Protein AF-A0A3D1WIA1-F1 (afdb_monomer_lite)

pLDDT: mean 93.68, std 7.22, range [50.12, 98.62]

Foldseek 3Di:
DDDADADDQVNLVVLLCVLLVVLVCCVVPVVVDPDHSQRSLVVLLVCVQVLNLSSLQNQLVCLCCHDPPHFANAPVLNVLSLLSSLLNRYPNSLVVCCVLCVVLVVVLVPDPCNVVLCVVVVHDPVCPSSVLSNQLSVQLCVQVVRHSVCSSPPPRDHHDDDPVVSVVSVVSSVRSSVVSVVVSVD

Secondary structure (DSSP, 8-state):
---PPPB-HHHHHHHHHHHHHHHHHHHH-GGG-SS-HHHHHHHHHHHHHTT-HHHHHHHHHHHHH-BTTTB--BHHHHHHHHHHHHHTTBHHHHHHHHHHHHHHHHHHHT-TTHHHHHHHTT--TTTHHHHHHHHHHHHHHHHHT--HHHHHSS----B---HHHHHHHHHHHHHHHHHHHHHTT-

Radius of gyration: 17.27 Å; chains: 1; bounding box: 46×28×48 Å

Sequence (186 aa):
MEQQYFVKKKDAYDGFTKLRSVLNDCLENPEKYKKSFIDMFTEVGSLAMEGNCIAQDVMSYYYKNGVPGAVPENYDLYMQWAILAAANGNEFAIEKLQFFLNYAFDSIADNPNLPDILARNNIDEENYIFVLGNLLCEGLVDDLQITTKKLVDAQNKESKYAPDKLRDYRRALDRALPKVLNFLMV

Structure (mmCIF, N/CA/C/O backbone):
data_AF-A0A3D1WIA1-F1
#
_entry.id   AF-A0A3D1WIA1-F1
#
loop_
_atom_site.group_PDB
_atom_site.id
_atom_site.type_symbol
_atom_site.label_atom_id
_atom_site.label_alt_id
_atom_site.label_comp_id
_atom_site.label_asym_id
_atom_site.label_entity_id
_atom_site.label_seq_id
_atom_site.pdbx_PDB_ins_code
_atom_site.Cartn_x
_atom_site.Cartn_y
_atom_site.Cartn_z
_atom_site.occupancy
_atom_site.B_iso_or_equiv
_atom_site.auth_seq_id
_atom_site.auth_comp_id
_atom_site.auth_asym_id
_atom_site.auth_atom_id
_atom_site.pdbx_PDB_model_num
ATOM 1 N N . MET A 1 1 ? -1.180 -7.324 15.452 1.00 51.97 1 MET A N 1
ATOM 2 C CA . MET A 1 1 ? -1.417 -5.915 15.788 1.00 51.97 1 MET A CA 1
ATOM 3 C C . MET A 1 1 ? -0.466 -5.521 16.902 1.00 51.97 1 MET A C 1
ATOM 5 O O . MET A 1 1 ? -0.605 -6.004 18.022 1.00 51.97 1 MET A O 1
ATOM 9 N N . GLU A 1 2 ? 0.545 -4.730 16.555 1.00 50.56 2 GLU A N 1
ATOM 10 C CA . GLU A 1 2 ? 1.537 -4.141 17.466 1.00 50.56 2 GLU A CA 1
ATOM 11 C C . GLU A 1 2 ? 1.509 -2.612 17.294 1.00 50.56 2 GLU A C 1
ATOM 13 O O . GLU A 1 2 ? 1.111 -2.119 16.242 1.00 50.56 2 GLU A O 1
ATOM 18 N N . GLN A 1 3 ? 1.914 -1.836 18.307 1.00 50.12 3 GLN A N 1
ATOM 19 C CA . GLN A 1 3 ? 2.052 -0.381 18.151 1.00 50.12 3 GLN A CA 1
ATOM 20 C C . GLN A 1 3 ? 3.230 -0.081 17.212 1.00 50.12 3 GLN A C 1
ATOM 22 O O . GLN A 1 3 ? 4.393 -0.181 17.604 1.00 50.12 3 GLN A O 1
ATOM 27 N N . GLN A 1 4 ? 2.924 0.251 15.960 1.00 64.25 4 GLN A N 1
ATOM 28 C CA . GLN A 1 4 ? 3.920 0.416 14.908 1.00 64.25 4 GLN A CA 1
ATOM 29 C C . GLN A 1 4 ? 4.443 1.857 14.811 1.00 64.25 4 GLN A C 1
ATOM 31 O O . GLN A 1 4 ? 3.734 2.832 15.065 1.00 64.25 4 GLN A O 1
ATOM 36 N N . TYR A 1 5 ? 5.708 1.997 14.411 1.00 79.31 5 TYR A N 1
ATOM 37 C CA . TYR A 1 5 ? 6.292 3.283 14.039 1.00 79.31 5 TYR A CA 1
ATOM 38 C C . TYR A 1 5 ? 5.713 3.754 12.696 1.00 79.31 5 TYR A C 1
ATOM 40 O O . TYR A 1 5 ? 5.888 3.089 11.675 1.00 79.31 5 TYR A O 1
ATOM 48 N N . PHE A 1 6 ? 5.048 4.909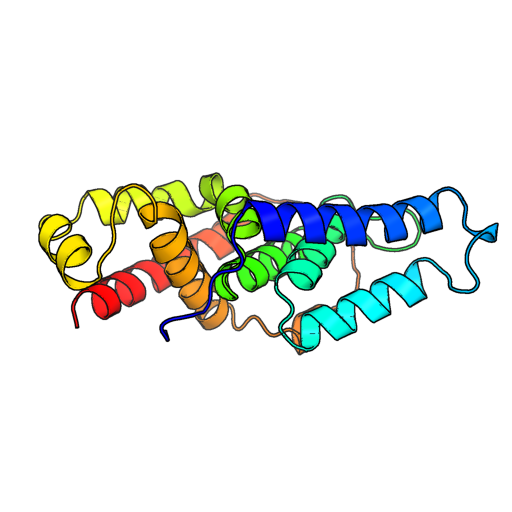 12.691 1.00 91.88 6 PHE A N 1
ATOM 49 C CA . PHE A 1 6 ? 4.507 5.516 11.475 1.00 91.88 6 PHE A CA 1
ATOM 50 C C . PHE A 1 6 ? 5.571 6.321 10.730 1.00 91.88 6 PHE A C 1
ATOM 52 O O . PHE A 1 6 ? 6.241 7.177 11.312 1.00 91.88 6 PHE A O 1
ATOM 59 N N . VAL A 1 7 ? 5.654 6.121 9.414 1.00 96.31 7 VAL A N 1
ATOM 60 C CA . VAL A 1 7 ? 6.338 7.059 8.522 1.00 96.31 7 VAL A CA 1
ATOM 61 C C . VAL A 1 7 ? 5.347 8.157 8.168 1.00 96.31 7 VAL A C 1
ATOM 63 O O . VAL A 1 7 ? 4.368 7.922 7.451 1.00 96.31 7 VAL A O 1
ATOM 66 N N . LYS A 1 8 ? 5.612 9.361 8.684 1.00 96.06 8 LYS A N 1
ATOM 67 C CA . LYS A 1 8 ? 4.718 10.507 8.530 1.00 96.06 8 LYS A CA 1
ATOM 68 C C . LYS A 1 8 ? 4.481 10.849 7.069 1.00 96.06 8 LYS A C 1
ATOM 70 O O . LYS A 1 8 ? 5.389 10.738 6.246 1.00 96.06 8 LYS A O 1
ATOM 75 N N . LYS A 1 9 ? 3.274 11.325 6.749 1.00 95.75 9 LYS A N 1
ATOM 76 C CA . LYS A 1 9 ? 2.835 11.625 5.375 1.00 95.75 9 LYS A CA 1
ATOM 77 C C . LYS A 1 9 ? 3.877 12.404 4.571 1.00 95.75 9 LYS A C 1
ATOM 79 O O . LYS A 1 9 ? 4.131 12.069 3.417 1.00 95.75 9 LYS A O 1
ATOM 84 N N . LYS A 1 10 ? 4.480 13.439 5.168 1.00 96.75 10 LYS A N 1
ATOM 85 C CA . LYS A 1 10 ? 5.487 14.274 4.499 1.00 96.75 10 LYS A CA 1
ATOM 86 C C . LYS A 1 10 ? 6.735 13.474 4.123 1.00 96.75 10 LYS A C 1
ATOM 88 O O . LYS A 1 10 ? 7.156 13.532 2.971 1.00 96.75 10 LYS A O 1
ATOM 93 N N . ASP A 1 11 ? 7.274 12.707 5.064 1.00 97.88 11 ASP A N 1
ATOM 94 C CA . ASP A 1 11 ? 8.482 11.903 4.861 1.00 97.88 11 ASP A CA 1
ATOM 95 C C . ASP A 1 11 ? 8.222 10.753 3.882 1.00 97.88 11 ASP A C 1
ATOM 97 O O . ASP A 1 11 ? 9.024 10.499 2.980 1.00 97.88 11 ASP A O 1
ATOM 101 N N . ALA A 1 12 ? 7.058 10.107 3.999 1.00 98.12 12 ALA A N 1
ATOM 102 C CA . ALA A 1 12 ? 6.613 9.075 3.074 1.00 98.12 12 ALA A CA 1
ATOM 103 C C . ALA A 1 12 ? 6.477 9.620 1.644 1.00 98.12 12 ALA A C 1
ATOM 105 O O . ALA A 1 12 ? 6.980 9.009 0.700 1.00 98.12 12 ALA A O 1
ATOM 106 N N . TYR A 1 13 ? 5.851 10.789 1.478 1.00 98.50 13 TYR A N 1
ATOM 107 C CA . TYR A 1 13 ? 5.695 11.453 0.185 1.00 98.50 13 TYR A CA 1
ATOM 108 C C . TYR A 1 13 ? 7.037 11.867 -0.432 1.00 98.50 13 TYR A C 1
ATOM 110 O O . TYR A 1 13 ? 7.265 11.649 -1.628 1.00 98.50 13 TYR A O 1
ATOM 118 N N . ASP A 1 14 ? 7.935 12.449 0.364 1.00 98.50 14 ASP A N 1
ATOM 119 C CA . ASP A 1 14 ? 9.255 12.875 -0.100 1.00 98.50 14 ASP A CA 1
ATOM 120 C C . ASP A 1 14 ? 10.102 11.676 -0.530 1.00 98.50 14 ASP A C 1
ATOM 122 O O . ASP A 1 14 ? 10.693 11.684 -1.613 1.00 98.50 14 ASP A O 1
ATOM 126 N N . GLY A 1 15 ? 10.126 10.618 0.286 1.00 98.50 15 GLY A N 1
ATOM 127 C CA . GLY A 1 15 ? 10.831 9.381 -0.032 1.00 98.50 15 GLY A CA 1
ATOM 128 C C . GLY A 1 15 ? 10.260 8.695 -1.271 1.00 98.50 15 GLY A C 1
ATOM 129 O O . GLY A 1 15 ? 11.021 8.307 -2.161 1.00 98.50 15 GLY A O 1
ATOM 130 N N . PHE A 1 16 ? 8.928 8.619 -1.375 1.00 98.62 16 PHE A N 1
ATOM 131 C CA . PHE A 1 16 ? 8.232 8.092 -2.549 1.00 98.62 16 PHE A CA 1
ATOM 132 C C . PHE A 1 16 ? 8.628 8.871 -3.803 1.00 98.62 16 PHE A C 1
ATOM 134 O O . PHE A 1 16 ? 9.029 8.284 -4.808 1.00 98.62 16 PHE A O 1
ATOM 141 N N . THR A 1 17 ? 8.566 10.203 -3.737 1.00 98.50 17 THR A N 1
ATOM 142 C CA . THR A 1 17 ? 8.903 11.079 -4.861 1.00 98.50 17 THR A CA 1
ATOM 143 C C . THR A 1 17 ? 10.362 10.916 -5.258 1.00 98.50 17 THR A C 1
ATOM 145 O O . THR A 1 17 ? 10.649 10.796 -6.444 1.00 98.50 17 THR A O 1
ATOM 148 N N . LYS A 1 18 ? 11.283 10.846 -4.293 1.00 98.50 18 LYS A N 1
ATOM 149 C CA . LYS A 1 18 ? 12.711 10.652 -4.555 1.00 98.50 18 LYS A CA 1
ATOM 150 C C . LYS A 1 18 ? 12.988 9.329 -5.272 1.00 98.50 18 LYS A C 1
ATOM 152 O O . LYS A 1 18 ? 13.637 9.343 -6.315 1.00 98.50 18 LYS A O 1
ATOM 157 N N . LEU A 1 19 ? 12.491 8.207 -4.746 1.00 98.12 19 LEU A N 1
ATOM 158 C CA . LEU A 1 19 ? 12.692 6.884 -5.352 1.00 98.12 19 LEU A CA 1
ATOM 159 C C . LEU A 1 19 ? 12.040 6.790 -6.737 1.00 98.12 19 LEU A C 1
ATOM 161 O O . LEU A 1 19 ? 12.677 6.349 -7.692 1.00 98.12 19 LEU A O 1
ATOM 165 N N . ARG A 1 20 ? 10.798 7.270 -6.871 1.00 98.00 20 ARG A N 1
ATOM 166 C CA . ARG A 1 20 ? 10.079 7.290 -8.150 1.00 98.00 20 ARG A CA 1
ATOM 167 C C . ARG A 1 20 ? 10.786 8.154 -9.192 1.00 98.00 20 ARG A C 1
ATOM 169 O O . ARG A 1 20 ? 10.878 7.749 -10.343 1.00 98.00 20 ARG A O 1
ATOM 176 N N . SER A 1 21 ? 11.286 9.332 -8.820 1.00 98.25 21 SER A N 1
ATOM 177 C CA . SER A 1 21 ? 11.970 10.223 -9.767 1.00 98.25 21 SER A CA 1
ATOM 178 C C . SER A 1 21 ? 13.241 9.595 -10.331 1.00 98.25 21 SER A C 1
ATOM 180 O O . SER A 1 21 ? 13.511 9.760 -11.512 1.00 98.25 21 SER A O 1
ATOM 182 N N . VAL A 1 22 ? 13.987 8.835 -9.524 1.00 98.12 22 VAL A N 1
ATOM 183 C CA . VAL A 1 22 ? 15.173 8.104 -9.996 1.00 98.12 22 VAL A CA 1
ATOM 184 C C . VAL A 1 22 ? 14.788 7.027 -11.015 1.00 98.12 22 VAL A C 1
ATOM 186 O O . VAL A 1 22 ? 15.407 6.923 -12.070 1.00 98.12 22 VAL A O 1
ATOM 189 N N . LEU A 1 23 ? 13.742 6.249 -10.731 1.00 98.12 23 LEU A N 1
ATOM 190 C CA . LEU A 1 23 ? 13.252 5.220 -11.650 1.00 98.12 23 LEU A CA 1
ATOM 191 C C . LEU A 1 23 ? 12.673 5.818 -12.945 1.00 98.12 23 LEU A C 1
ATOM 193 O O . LEU A 1 23 ? 12.921 5.291 -14.026 1.00 98.12 23 LEU A O 1
ATOM 197 N N . ASN A 1 24 ? 11.953 6.938 -12.857 1.00 97.69 24 ASN A N 1
ATOM 198 C CA . ASN A 1 24 ? 11.439 7.646 -14.031 1.00 97.69 24 ASN A CA 1
ATOM 199 C C . ASN A 1 24 ? 12.562 8.263 -14.874 1.00 97.69 24 ASN A C 1
ATOM 201 O O . ASN A 1 24 ? 12.541 8.119 -16.091 1.00 97.69 24 ASN A O 1
ATOM 205 N N . ASP A 1 25 ? 13.568 8.889 -14.258 1.00 98.12 25 ASP A N 1
ATOM 206 C CA . ASP A 1 25 ? 14.714 9.426 -15.002 1.00 98.12 25 ASP A CA 1
ATOM 207 C C . ASP A 1 25 ? 15.522 8.302 -15.668 1.00 98.12 25 ASP A C 1
ATOM 209 O O . ASP A 1 25 ? 16.041 8.501 -16.760 1.00 98.12 25 ASP A O 1
ATOM 213 N N . CYS A 1 26 ? 15.572 7.101 -15.078 1.00 97.69 26 CYS A N 1
ATOM 214 C CA . CYS A 1 26 ? 16.148 5.919 -15.727 1.00 97.69 26 CYS A CA 1
ATOM 215 C C . CYS A 1 26 ? 15.345 5.460 -16.958 1.00 97.69 26 CYS A C 1
ATOM 217 O O . CYS A 1 26 ? 15.937 5.021 -17.941 1.00 97.69 26 CYS A O 1
ATOM 219 N N . LEU A 1 27 ? 14.014 5.585 -16.943 1.00 96.19 27 LEU A N 1
ATOM 220 C CA . LEU A 1 27 ? 13.176 5.292 -18.114 1.00 96.19 27 LEU A CA 1
ATOM 221 C C . LEU A 1 27 ? 13.341 6.334 -19.226 1.00 96.19 27 LEU A C 1
ATOM 223 O O . LEU A 1 27 ? 13.363 5.976 -20.401 1.00 96.19 27 LEU A O 1
ATOM 227 N N . GLU A 1 28 ? 13.429 7.611 -18.859 1.00 97.06 28 GLU A N 1
ATOM 228 C CA . GLU A 1 28 ? 13.506 8.728 -19.806 1.00 97.06 28 GLU A CA 1
ATOM 229 C C . GLU A 1 28 ? 14.917 8.928 -20.374 1.00 97.06 28 GLU A C 1
ATOM 231 O O . GLU A 1 28 ? 15.062 9.301 -21.535 1.00 97.06 28 GLU A O 1
ATOM 236 N N . ASN A 1 29 ? 15.945 8.676 -19.561 1.00 97.00 29 ASN A N 1
ATOM 237 C CA . ASN A 1 29 ? 17.352 8.924 -19.873 1.00 97.00 29 ASN A CA 1
ATOM 238 C C . ASN A 1 29 ? 18.222 7.710 -19.479 1.00 97.00 29 ASN A C 1
ATOM 240 O O . ASN A 1 29 ? 19.088 7.821 -18.597 1.00 97.00 29 ASN A O 1
ATOM 244 N N . PRO A 1 30 ? 17.992 6.524 -20.075 1.00 95.56 30 PRO A N 1
ATOM 245 C CA . PRO A 1 30 ? 18.646 5.279 -19.666 1.00 95.56 30 PRO A CA 1
ATOM 246 C C . PRO A 1 30 ? 20.177 5.340 -19.747 1.00 95.56 30 PRO A C 1
ATOM 248 O O . PRO A 1 30 ? 20.862 4.720 -18.939 1.00 95.56 30 PRO A O 1
ATOM 251 N N . GLU A 1 31 ? 20.739 6.132 -20.660 1.00 96.75 31 GLU A N 1
ATOM 252 C CA . GLU A 1 31 ? 22.181 6.318 -20.838 1.00 96.75 31 GLU A CA 1
ATOM 253 C C . GLU A 1 31 ? 22.884 7.000 -19.654 1.00 96.75 31 GLU A C 1
ATOM 255 O O . GLU A 1 31 ? 24.101 6.858 -19.504 1.00 96.75 31 GLU A O 1
ATOM 260 N N . LYS A 1 32 ? 22.146 7.708 -18.783 1.00 97.12 32 LYS A N 1
ATOM 261 C CA . LYS A 1 32 ? 22.698 8.268 -17.535 1.00 97.12 32 LYS A CA 1
ATOM 262 C C . LYS A 1 32 ? 23.028 7.184 -16.508 1.00 97.12 32 LYS A C 1
ATOM 264 O O . LYS A 1 32 ? 23.804 7.429 -15.581 1.00 97.12 32 LYS A O 1
ATOM 269 N N . TYR A 1 33 ? 22.438 6.000 -16.650 1.00 96.56 33 TYR A N 1
ATOM 270 C CA . TYR A 1 33 ? 22.477 4.941 -15.654 1.00 96.56 33 TYR A CA 1
ATOM 271 C C . TYR A 1 33 ? 23.281 3.744 -16.159 1.00 96.56 33 TYR A C 1
ATOM 273 O O . TYR A 1 33 ? 23.198 3.329 -17.309 1.00 96.56 33 TYR A O 1
ATOM 281 N N . LYS A 1 34 ? 24.069 3.140 -15.263 1.00 96.19 34 LYS A N 1
ATOM 282 C CA . LYS A 1 34 ? 24.760 1.868 -15.548 1.00 96.19 34 LYS A CA 1
ATOM 283 C C . LYS A 1 34 ? 23.840 0.649 -15.438 1.00 96.19 34 LYS A C 1
ATOM 285 O O . LYS A 1 34 ? 24.230 -0.437 -15.853 1.00 96.19 34 LYS A O 1
ATOM 290 N N . LYS A 1 35 ? 22.679 0.820 -14.805 1.00 96.44 35 LYS A N 1
ATOM 291 C CA . LYS A 1 35 ? 21.681 -0.214 -14.533 1.00 96.44 35 LYS A CA 1
ATOM 292 C C . LYS A 1 35 ? 20.451 0.059 -15.382 1.00 96.44 35 LYS A C 1
ATOM 294 O O . LYS A 1 35 ? 20.127 1.221 -15.619 1.00 96.44 35 LYS A O 1
ATOM 299 N N . SER A 1 36 ? 19.776 -1.000 -15.812 1.00 96.75 36 SER A N 1
ATOM 300 C CA . SER A 1 36 ? 18.481 -0.858 -16.470 1.00 96.75 36 SER A CA 1
ATOM 301 C C . SER A 1 36 ? 17.396 -0.473 -15.460 1.00 96.75 36 SER A C 1
ATOM 303 O O . SER A 1 36 ? 17.559 -0.660 -14.251 1.00 96.75 36 SER A O 1
ATOM 305 N N . PHE A 1 37 ? 16.248 -0.005 -15.958 1.00 96.81 37 PHE A N 1
ATOM 306 C CA . PHE A 1 37 ? 15.069 0.206 -15.117 1.00 96.81 37 PHE A CA 1
ATOM 307 C C . PHE A 1 37 ? 14.694 -1.059 -14.335 1.00 96.81 37 PHE A C 1
ATOM 309 O O . PHE A 1 37 ? 14.386 -0.963 -13.153 1.00 96.81 37 PHE A O 1
ATOM 316 N N . ILE A 1 38 ? 14.753 -2.239 -14.967 1.00 96.06 38 ILE A N 1
ATOM 317 C CA . ILE A 1 38 ? 14.412 -3.508 -14.312 1.00 96.06 38 ILE A CA 1
ATOM 318 C C . ILE A 1 38 ? 15.361 -3.792 -13.151 1.00 96.06 38 ILE A C 1
ATOM 320 O O . ILE A 1 38 ? 14.884 -4.107 -12.069 1.00 96.06 38 ILE A O 1
ATOM 324 N N . ASP A 1 39 ? 16.670 -3.607 -13.332 1.00 96.81 39 ASP A N 1
ATOM 325 C CA . ASP A 1 39 ? 17.642 -3.830 -12.253 1.00 96.81 39 ASP A CA 1
ATOM 326 C C . ASP A 1 39 ? 17.369 -2.901 -11.060 1.00 96.81 39 ASP A C 1
ATOM 328 O O . ASP A 1 39 ? 17.342 -3.333 -9.909 1.00 96.81 39 ASP A O 1
ATOM 332 N N . MET A 1 40 ? 17.111 -1.618 -11.333 1.00 97.81 40 MET A N 1
ATOM 333 C CA . MET A 1 40 ? 16.801 -0.635 -10.291 1.00 97.81 40 MET A CA 1
ATOM 334 C C . MET A 1 40 ? 15.448 -0.909 -9.625 1.00 97.81 40 MET A C 1
ATOM 336 O O . MET A 1 40 ? 15.306 -0.741 -8.415 1.00 97.81 40 MET A O 1
ATOM 340 N N . PHE A 1 41 ? 14.454 -1.358 -10.390 1.00 96.88 41 PHE A N 1
ATOM 341 C CA . PHE A 1 41 ? 13.147 -1.746 -9.871 1.00 96.88 41 PHE A CA 1
ATOM 342 C C . PHE A 1 41 ? 13.242 -3.004 -8.997 1.00 96.88 41 PHE A C 1
ATOM 344 O O . PHE A 1 41 ? 12.631 -3.055 -7.932 1.00 96.88 41 PHE A O 1
ATOM 351 N N . THR A 1 42 ? 14.070 -3.982 -9.374 1.00 95.94 42 THR A N 1
ATOM 352 C CA . THR A 1 42 ? 14.388 -5.149 -8.540 1.00 95.94 42 THR A CA 1
ATOM 353 C C . THR A 1 42 ? 15.062 -4.738 -7.232 1.00 95.94 42 THR A C 1
ATOM 355 O O . THR A 1 42 ? 14.709 -5.267 -6.183 1.00 95.94 42 THR A O 1
ATOM 358 N N . GLU A 1 43 ? 15.969 -3.759 -7.250 1.00 97.06 43 GLU A N 1
ATOM 359 C CA . GLU A 1 43 ? 16.581 -3.221 -6.025 1.00 97.06 43 GLU A CA 1
ATOM 360 C C . GLU A 1 43 ? 15.558 -2.551 -5.102 1.00 97.06 43 GLU A C 1
ATOM 362 O O . GLU A 1 43 ? 15.590 -2.764 -3.889 1.00 97.06 43 GLU A O 1
ATOM 367 N N . VAL A 1 44 ? 14.600 -1.805 -5.662 1.00 97.25 44 VAL A N 1
ATOM 368 C CA . VAL A 1 44 ? 13.459 -1.285 -4.890 1.00 97.25 44 VAL A CA 1
ATOM 369 C C . VAL A 1 44 ? 12.604 -2.428 -4.333 1.00 97.25 44 VAL A C 1
ATOM 371 O O . VAL A 1 44 ? 12.178 -2.356 -3.181 1.00 97.25 44 VAL A O 1
ATOM 374 N N . GLY A 1 45 ? 12.416 -3.511 -5.090 1.00 96.69 45 GLY A N 1
ATOM 375 C CA . GLY A 1 45 ? 11.772 -4.737 -4.615 1.00 96.69 45 GLY A CA 1
ATOM 376 C C . GLY A 1 45 ? 12.482 -5.355 -3.405 1.00 96.69 45 GLY A C 1
ATOM 377 O O . GLY A 1 45 ? 11.820 -5.712 -2.432 1.00 96.69 45 GLY A O 1
ATOM 378 N N . SER A 1 46 ? 13.815 -5.405 -3.408 1.00 96.81 46 SER A N 1
ATOM 379 C CA . SER A 1 46 ? 14.60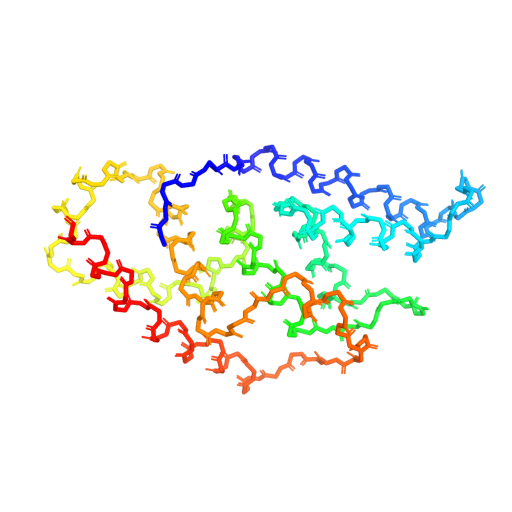5 -5.870 -2.259 1.00 96.81 46 SER A CA 1
ATOM 380 C C . SER A 1 46 ? 14.412 -4.980 -1.027 1.00 96.81 46 SER A C 1
ATOM 382 O O . SER A 1 46 ? 14.152 -5.494 0.058 1.00 96.81 46 SER A O 1
ATOM 384 N N . LEU A 1 47 ? 14.428 -3.650 -1.188 1.00 96.94 47 LEU A N 1
ATOM 385 C CA . LEU A 1 47 ? 14.118 -2.722 -0.087 1.00 96.94 47 LEU A CA 1
ATOM 386 C C . LEU A 1 47 ? 12.698 -2.948 0.455 1.00 96.94 47 LEU A C 1
ATOM 388 O O . LEU A 1 47 ? 12.468 -2.937 1.664 1.00 96.94 47 LEU A O 1
ATOM 392 N N . ALA A 1 48 ? 11.731 -3.179 -0.436 1.00 97.00 48 ALA A N 1
ATOM 393 C CA . ALA A 1 48 ? 10.357 -3.475 -0.052 1.00 97.00 48 ALA A CA 1
ATOM 394 C C . ALA A 1 48 ? 10.250 -4.803 0.724 1.00 97.00 48 ALA A C 1
ATOM 396 O O . ALA A 1 48 ? 9.447 -4.894 1.660 1.00 97.00 48 ALA A O 1
ATOM 397 N N . MET A 1 49 ? 11.072 -5.807 0.383 1.00 96.31 49 MET A N 1
ATOM 398 C CA . MET A 1 49 ? 11.178 -7.081 1.109 1.00 96.31 49 MET A CA 1
ATOM 399 C C . MET A 1 49 ? 11.748 -6.934 2.517 1.00 96.31 49 MET A C 1
ATOM 401 O O . MET A 1 49 ? 11.323 -7.669 3.405 1.00 96.31 49 MET A O 1
ATOM 405 N N . GLU A 1 50 ? 12.643 -5.973 2.728 1.00 95.12 50 GLU A N 1
ATOM 406 C CA . GLU A 1 50 ? 13.207 -5.624 4.039 1.00 95.12 50 GLU A CA 1
ATOM 407 C C . GLU A 1 50 ? 12.231 -4.826 4.926 1.00 95.12 50 GLU A C 1
ATOM 409 O O . GLU A 1 50 ? 12.584 -4.418 6.029 1.00 95.12 50 GLU A O 1
ATOM 414 N N . GLY A 1 51 ? 10.993 -4.605 4.469 1.00 94.12 51 GLY A N 1
ATOM 415 C CA . GLY A 1 51 ? 9.960 -3.903 5.232 1.00 94.12 51 GLY A CA 1
ATOM 416 C C . GLY A 1 51 ? 9.929 -2.392 5.005 1.00 94.12 51 GLY A C 1
ATOM 417 O O . GLY A 1 51 ? 9.208 -1.687 5.706 1.00 94.12 51 GLY A O 1
ATOM 418 N N . ASN A 1 52 ? 10.669 -1.865 4.021 1.00 97.06 52 ASN A N 1
ATOM 419 C CA . ASN A 1 52 ? 10.622 -0.441 3.706 1.00 97.06 52 ASN A CA 1
ATOM 420 C C . ASN A 1 52 ? 9.264 -0.068 3.083 1.00 97.06 52 ASN A C 1
ATOM 422 O O . ASN A 1 52 ? 9.013 -0.305 1.899 1.00 97.06 52 ASN A O 1
ATOM 426 N N . CYS A 1 53 ? 8.391 0.551 3.876 1.00 97.56 53 CYS A N 1
ATOM 427 C CA . CYS A 1 53 ? 7.028 0.886 3.468 1.00 97.56 53 CYS A CA 1
ATOM 428 C C . CYS A 1 53 ? 6.952 1.966 2.370 1.00 97.56 53 CYS A C 1
ATOM 430 O O . CYS A 1 53 ? 5.963 2.040 1.639 1.00 97.56 53 CYS A O 1
ATOM 432 N N . ILE A 1 54 ? 8.003 2.774 2.187 1.00 98.56 54 ILE A N 1
ATOM 433 C CA . ILE A 1 54 ? 8.109 3.725 1.069 1.00 98.56 54 ILE A CA 1
ATOM 434 C C . ILE A 1 54 ? 8.399 2.966 -0.229 1.00 98.56 54 ILE A C 1
ATOM 436 O O . ILE A 1 54 ? 7.746 3.203 -1.243 1.00 98.56 54 ILE A O 1
ATOM 440 N N . ALA A 1 55 ? 9.341 2.020 -0.200 1.00 98.31 55 ALA A N 1
ATOM 441 C CA . ALA A 1 55 ? 9.637 1.162 -1.344 1.00 98.31 55 ALA A CA 1
ATOM 442 C C . ALA A 1 55 ? 8.414 0.316 -1.738 1.00 98.31 55 ALA A C 1
ATOM 444 O O . ALA A 1 55 ? 8.099 0.228 -2.920 1.00 98.31 55 ALA A O 1
ATOM 445 N N . GLN A 1 56 ? 7.668 -0.221 -0.765 1.00 98.50 56 GLN A N 1
ATOM 446 C CA . GLN A 1 56 ? 6.402 -0.934 -1.003 1.00 98.50 56 GLN A CA 1
ATOM 447 C C . GLN A 1 56 ? 5.375 -0.059 -1.749 1.00 98.50 56 GLN A C 1
ATOM 449 O O . GLN A 1 56 ? 4.765 -0.510 -2.718 1.00 98.50 56 GLN A O 1
ATOM 454 N N . ASP A 1 57 ? 5.227 1.213 -1.367 1.00 98.50 57 ASP A N 1
ATOM 455 C CA . ASP A 1 57 ? 4.339 2.161 -2.058 1.00 98.50 57 ASP A CA 1
ATOM 456 C C . ASP A 1 57 ? 4.837 2.502 -3.481 1.00 98.50 57 ASP A C 1
ATOM 458 O O . ASP A 1 57 ? 4.048 2.635 -4.419 1.00 98.50 57 ASP A O 1
ATOM 462 N N . VAL A 1 58 ? 6.157 2.564 -3.693 1.00 98.44 58 VAL A N 1
ATOM 463 C CA . VAL A 1 58 ? 6.743 2.705 -5.040 1.00 98.44 58 VAL A CA 1
ATOM 464 C C . VAL A 1 58 ? 6.454 1.474 -5.905 1.00 98.44 58 VAL A C 1
ATOM 466 O O . VAL A 1 58 ? 6.059 1.637 -7.061 1.00 98.44 58 VAL A O 1
ATOM 469 N N . MET A 1 59 ? 6.576 0.257 -5.362 1.00 97.88 59 MET A N 1
ATOM 470 C CA . MET A 1 59 ? 6.202 -0.972 -6.078 1.00 97.88 59 MET A CA 1
ATOM 471 C C . MET A 1 59 ? 4.731 -0.921 -6.508 1.00 97.88 59 MET A C 1
ATOM 473 O O . MET A 1 59 ? 4.423 -1.155 -7.677 1.00 97.88 59 MET A O 1
ATOM 477 N N . SER A 1 60 ? 3.831 -0.533 -5.596 1.00 97.94 60 SER A N 1
ATOM 478 C CA . SER A 1 60 ? 2.401 -0.363 -5.890 1.00 97.94 60 SER A CA 1
ATOM 479 C C . SER A 1 60 ? 2.152 0.590 -7.067 1.00 97.94 60 SER A C 1
ATOM 481 O O . SER A 1 60 ? 1.378 0.275 -7.976 1.00 97.94 60 SER A O 1
ATOM 483 N N . TYR A 1 61 ? 2.841 1.736 -7.091 1.00 97.75 61 TYR A N 1
ATOM 484 C CA . TYR A 1 61 ? 2.680 2.747 -8.138 1.00 97.75 61 TYR A CA 1
ATOM 485 C C . TYR A 1 61 ? 2.954 2.199 -9.544 1.00 97.75 61 TYR A C 1
ATOM 487 O O . TYR A 1 61 ? 2.159 2.441 -10.454 1.00 97.75 61 TYR A O 1
ATOM 495 N N . TYR A 1 62 ? 4.043 1.446 -9.725 1.00 97.44 62 TYR A N 1
ATOM 496 C CA . TYR A 1 62 ? 4.422 0.938 -11.046 1.00 97.44 62 TYR A CA 1
ATOM 497 C C . TYR A 1 62 ? 3.500 -0.172 -11.558 1.00 97.44 62 TYR A C 1
ATOM 499 O O . TYR A 1 62 ? 3.316 -0.285 -12.767 1.00 97.44 62 TYR A O 1
ATOM 507 N N . TYR A 1 63 ? 2.840 -0.926 -10.676 1.00 97.12 63 TYR A N 1
ATOM 508 C CA . TYR A 1 63 ? 1.816 -1.888 -11.093 1.00 97.12 63 TYR A CA 1
ATOM 509 C C . TYR A 1 63 ? 0.470 -1.242 -11.442 1.00 97.12 63 TYR A C 1
ATOM 511 O O . TYR A 1 63 ? -0.285 -1.826 -12.214 1.00 97.12 63 TYR A O 1
ATOM 519 N N . LYS A 1 64 ? 0.160 -0.036 -10.941 1.00 94.88 64 LYS A N 1
ATOM 520 C CA . LYS A 1 64 ? -1.148 0.610 -11.166 1.00 94.88 64 LYS A CA 1
ATOM 521 C C . LYS A 1 64 ? -1.477 0.813 -12.647 1.00 94.88 64 LYS A C 1
ATOM 523 O O . LYS A 1 64 ? -2.608 0.568 -13.043 1.00 94.88 64 LYS A O 1
ATOM 528 N N . ASN A 1 65 ? -0.503 1.281 -13.426 1.00 91.00 65 ASN A N 1
ATOM 529 C CA . ASN A 1 65 ? -0.644 1.526 -14.867 1.00 91.00 65 ASN A CA 1
ATOM 530 C C . ASN A 1 65 ? 0.335 0.686 -15.705 1.00 91.00 65 ASN A C 1
ATOM 532 O O . ASN A 1 65 ? 0.273 0.715 -16.932 1.00 91.00 65 ASN A O 1
ATOM 536 N N . GLY A 1 66 ? 1.259 -0.025 -15.055 1.00 94.56 66 GLY A N 1
ATOM 537 C CA . GLY A 1 66 ? 2.391 -0.648 -15.721 1.00 94.56 66 GLY A CA 1
ATOM 538 C C . GLY A 1 66 ? 3.431 0.357 -16.235 1.00 94.56 66 GLY A C 1
ATOM 539 O O . GLY A 1 66 ? 3.236 1.573 -16.260 1.00 94.56 66 GLY A O 1
ATOM 540 N N . VAL A 1 67 ? 4.554 -0.193 -16.679 1.00 95.56 67 VAL A N 1
ATOM 541 C CA . VAL A 1 67 ? 5.607 0.429 -17.475 1.00 95.56 67 VAL A CA 1
ATOM 542 C C . VAL A 1 67 ? 5.721 -0.359 -18.782 1.00 95.56 67 VAL A C 1
ATOM 544 O O . VAL A 1 67 ? 6.070 -1.545 -18.741 1.00 95.56 67 VAL A O 1
ATOM 547 N N . PRO A 1 68 ? 5.447 0.255 -19.946 1.00 92.38 68 PRO A N 1
ATOM 548 C CA . PRO A 1 68 ? 5.495 -0.430 -21.234 1.00 92.38 68 PRO A CA 1
ATOM 549 C C . PRO A 1 68 ? 6.812 -1.184 -21.452 1.00 92.38 68 PRO A C 1
ATOM 551 O O . PRO A 1 68 ? 7.892 -0.621 -21.311 1.00 92.38 68 PRO A O 1
ATOM 554 N N . GLY A 1 69 ? 6.716 -2.473 -21.786 1.00 89.44 69 GLY A N 1
ATOM 555 C CA . GLY A 1 69 ? 7.880 -3.327 -22.046 1.00 89.44 69 GLY A CA 1
ATOM 556 C C . GLY A 1 69 ? 8.687 -3.752 -20.810 1.00 89.44 69 GLY A C 1
ATOM 557 O O . GLY A 1 69 ? 9.666 -4.472 -20.976 1.00 89.44 69 GLY A O 1
ATOM 558 N N . ALA A 1 70 ? 8.286 -3.353 -19.596 1.00 92.19 70 ALA A N 1
ATOM 559 C CA . ALA A 1 70 ? 9.026 -3.641 -18.365 1.00 92.19 70 ALA A CA 1
ATOM 560 C C . ALA A 1 70 ? 8.147 -4.234 -17.249 1.00 92.19 70 ALA A C 1
ATOM 562 O O . ALA A 1 70 ? 8.449 -5.303 -16.723 1.00 92.19 70 ALA A O 1
ATOM 563 N N . VAL A 1 71 ? 7.044 -3.567 -16.899 1.00 94.88 71 VAL A N 1
ATOM 564 C CA . VAL A 1 71 ? 6.134 -3.972 -15.816 1.00 94.88 71 VAL A CA 1
ATOM 565 C C . VAL A 1 71 ? 4.709 -3.926 -16.359 1.00 94.88 71 VAL A C 1
ATOM 567 O O . VAL A 1 71 ? 4.248 -2.859 -16.738 1.00 94.88 71 VAL A O 1
ATOM 570 N N . PRO A 1 72 ? 3.969 -5.033 -16.453 1.00 95.38 72 PRO A N 1
ATOM 571 C CA . PRO A 1 72 ? 2.589 -4.966 -16.912 1.00 95.38 72 PRO A CA 1
ATOM 572 C C . PRO A 1 72 ? 1.684 -4.331 -15.852 1.00 95.38 72 PRO A C 1
ATOM 574 O O . PRO A 1 72 ? 1.931 -4.453 -14.651 1.00 95.38 72 PRO A O 1
ATOM 577 N N . GLU A 1 73 ? 0.607 -3.689 -16.304 1.00 95.94 73 GLU A N 1
ATOM 578 C CA . GLU A 1 73 ? -0.465 -3.219 -15.425 1.00 95.94 73 GLU A CA 1
ATOM 579 C C . GLU A 1 73 ? -1.027 -4.401 -14.626 1.00 95.94 73 GLU A C 1
ATOM 581 O O . GLU A 1 73 ? -1.458 -5.401 -15.199 1.00 95.94 73 GLU A O 1
ATOM 586 N N . ASN A 1 74 ? -1.043 -4.305 -13.301 1.00 96.94 74 ASN A N 1
ATOM 587 C CA . ASN A 1 74 ? -1.560 -5.357 -12.443 1.00 96.94 74 ASN A CA 1
ATOM 588 C C . ASN A 1 74 ? -2.239 -4.760 -11.206 1.00 96.94 74 ASN A C 1
ATOM 590 O O . ASN A 1 74 ? -1.594 -4.364 -10.237 1.00 96.94 74 ASN A O 1
ATOM 594 N N . TYR A 1 75 ? -3.568 -4.730 -11.237 1.00 95.88 75 TYR A N 1
ATOM 595 C CA . TYR A 1 75 ? -4.411 -4.196 -10.176 1.00 95.88 75 TYR A CA 1
ATOM 596 C C . TYR A 1 75 ? -4.233 -4.936 -8.845 1.00 95.88 75 TYR A C 1
ATOM 598 O O . TYR A 1 75 ? -4.225 -4.299 -7.795 1.00 95.88 75 TYR A O 1
ATOM 606 N N . ASP A 1 76 ? -4.055 -6.259 -8.875 1.00 95.75 76 ASP A N 1
ATOM 607 C CA . ASP A 1 76 ? -3.929 -7.052 -7.650 1.00 95.75 76 ASP A CA 1
ATOM 608 C C . ASP A 1 76 ? -2.590 -6.784 -6.954 1.00 95.75 76 ASP A C 1
ATOM 610 O O . ASP A 1 76 ? -2.547 -6.607 -5.737 1.00 95.75 76 ASP A O 1
ATOM 614 N N . LEU A 1 77 ? -1.503 -6.673 -7.726 1.00 96.94 77 LEU A N 1
ATOM 615 C CA . LEU A 1 77 ? -0.197 -6.269 -7.205 1.00 96.94 77 LEU A CA 1
ATOM 616 C C . LEU A 1 77 ? -0.203 -4.810 -6.745 1.00 96.94 77 LEU A C 1
ATOM 618 O O . LEU A 1 77 ? 0.328 -4.522 -5.676 1.00 96.94 77 LEU A O 1
ATOM 622 N N . TYR A 1 78 ? -0.852 -3.906 -7.486 1.00 97.38 78 TYR A N 1
ATOM 623 C CA . TYR A 1 78 ? -1.067 -2.525 -7.046 1.00 97.38 78 TYR A CA 1
ATOM 624 C C . TYR A 1 78 ? -1.725 -2.487 -5.659 1.00 97.38 78 TYR A C 1
ATOM 626 O O . TYR A 1 78 ? -1.170 -1.888 -4.734 1.00 97.38 78 TYR A O 1
ATOM 634 N N . MET A 1 79 ? -2.865 -3.165 -5.496 1.00 97.94 79 MET A N 1
ATOM 635 C CA . MET A 1 79 ? -3.618 -3.172 -4.243 1.00 97.94 79 MET A CA 1
ATOM 636 C C . MET A 1 79 ? -2.837 -3.840 -3.111 1.00 97.94 79 MET A C 1
ATOM 638 O O . MET A 1 79 ? -2.753 -3.277 -2.025 1.00 97.94 79 MET A O 1
ATOM 642 N N . GLN A 1 80 ? -2.235 -5.010 -3.342 1.00 98.06 80 GLN A N 1
ATOM 643 C CA . GLN A 1 80 ? -1.529 -5.737 -2.283 1.00 98.06 80 GLN A CA 1
ATOM 644 C C . GLN A 1 80 ? -0.276 -4.998 -1.802 1.00 98.06 80 GLN A C 1
ATOM 646 O O . GLN A 1 80 ? -0.050 -4.932 -0.596 1.00 98.06 80 GLN A O 1
ATOM 651 N N . TRP A 1 81 ? 0.502 -4.387 -2.702 1.00 98.38 81 TRP A N 1
ATOM 652 C CA . TRP A 1 81 ? 1.640 -3.556 -2.299 1.00 98.38 81 TRP A CA 1
ATOM 653 C C . TRP A 1 81 ? 1.201 -2.288 -1.556 1.00 98.38 81 TRP A C 1
ATOM 655 O O . TRP A 1 81 ? 1.840 -1.925 -0.572 1.00 98.38 81 TRP A O 1
ATOM 665 N N . ALA A 1 82 ? 0.106 -1.638 -1.976 1.00 98.50 82 ALA A N 1
ATOM 666 C CA . ALA A 1 82 ? -0.425 -0.461 -1.279 1.00 98.50 82 ALA A CA 1
ATOM 667 C C . ALA A 1 82 ? -0.899 -0.812 0.137 1.00 98.50 82 ALA A C 1
ATOM 669 O O . ALA A 1 82 ? -0.560 -0.116 1.092 1.00 98.50 82 ALA A O 1
ATOM 670 N N . ILE A 1 83 ? -1.659 -1.904 0.268 1.00 98.62 83 ILE A N 1
ATOM 671 C CA . ILE A 1 83 ? -2.149 -2.414 1.553 1.00 98.62 83 ILE A CA 1
ATOM 672 C C . ILE A 1 83 ? -0.967 -2.756 2.456 1.00 98.62 83 ILE A C 1
ATOM 674 O O . ILE A 1 83 ? -0.962 -2.365 3.617 1.00 98.62 83 ILE A O 1
ATOM 678 N N . LEU A 1 84 ? 0.058 -3.423 1.924 1.00 98.38 84 LEU A N 1
ATOM 679 C CA . LEU A 1 84 ? 1.248 -3.771 2.692 1.00 98.38 84 LEU A CA 1
ATOM 680 C C . LEU A 1 84 ? 2.032 -2.530 3.149 1.00 98.38 84 LEU A C 1
ATOM 682 O O . LEU A 1 84 ? 2.459 -2.476 4.298 1.00 98.38 84 LEU A O 1
ATOM 686 N N . ALA A 1 85 ? 2.178 -1.516 2.290 1.00 98.38 85 ALA A N 1
ATOM 687 C CA . ALA A 1 85 ? 2.806 -0.248 2.660 1.00 98.38 85 ALA A CA 1
ATOM 688 C C . ALA A 1 85 ? 2.048 0.449 3.801 1.00 98.38 85 ALA A C 1
ATOM 690 O O . ALA A 1 85 ? 2.660 0.896 4.771 1.00 98.38 85 ALA A O 1
ATOM 691 N N . ALA A 1 86 ? 0.719 0.511 3.703 1.00 98.19 86 ALA A N 1
ATOM 692 C CA . ALA A 1 86 ? -0.154 1.091 4.721 1.00 98.19 86 ALA A CA 1
ATOM 693 C C . ALA A 1 86 ? -0.136 0.294 6.040 1.00 98.19 86 ALA A C 1
ATOM 695 O O . ALA A 1 86 ? -0.068 0.883 7.119 1.00 98.19 86 ALA A O 1
ATOM 696 N N . ALA A 1 87 ? -0.127 -1.038 5.954 1.00 97.38 87 ALA A N 1
ATOM 697 C CA . ALA A 1 87 ? 0.030 -1.944 7.092 1.00 97.38 87 ALA A CA 1
ATOM 698 C C . ALA A 1 87 ? 1.414 -1.844 7.748 1.00 97.38 87 ALA A C 1
ATOM 700 O O . ALA A 1 87 ? 1.554 -2.219 8.898 1.00 97.38 87 ALA A O 1
ATOM 701 N N . ASN A 1 88 ? 2.423 -1.324 7.039 1.00 96.69 88 ASN A N 1
ATOM 702 C CA . ASN A 1 88 ? 3.751 -1.019 7.578 1.00 96.69 88 ASN A CA 1
ATOM 703 C C . ASN A 1 88 ? 3.922 0.470 7.942 1.00 96.69 88 ASN A C 1
ATOM 705 O O . ASN A 1 88 ? 5.030 1.011 7.901 1.00 96.69 88 ASN A O 1
ATOM 709 N N . GLY A 1 89 ? 2.819 1.156 8.250 1.00 96.00 89 GLY A N 1
ATOM 710 C CA . GLY A 1 89 ? 2.826 2.503 8.822 1.00 96.00 89 GLY A CA 1
ATOM 711 C C . GLY A 1 89 ? 3.078 3.646 7.834 1.00 96.00 89 GLY A C 1
ATOM 712 O O . GLY A 1 89 ? 3.381 4.757 8.268 1.00 96.00 89 GLY A O 1
ATOM 713 N N . ASN A 1 90 ? 2.979 3.426 6.517 1.00 98.06 90 ASN A N 1
ATOM 714 C CA . ASN A 1 90 ? 3.094 4.508 5.532 1.00 98.06 90 ASN A CA 1
ATOM 715 C C . ASN A 1 90 ? 1.799 5.345 5.482 1.00 98.06 90 ASN A C 1
ATOM 717 O O . ASN A 1 90 ? 0.830 4.964 4.821 1.00 98.06 90 ASN A O 1
ATOM 721 N N . GLU A 1 91 ? 1.794 6.516 6.127 1.00 97.62 91 GLU A N 1
ATOM 722 C CA . GLU A 1 91 ? 0.628 7.417 6.162 1.00 97.62 91 GLU A CA 1
ATOM 723 C C . GLU A 1 91 ? 0.193 7.893 4.765 1.00 97.62 91 GLU A C 1
ATOM 725 O O . GLU A 1 91 ? -0.998 8.065 4.504 1.00 97.62 91 GLU A O 1
ATOM 730 N N . PHE A 1 92 ? 1.138 8.052 3.832 1.00 97.94 92 PHE A N 1
ATOM 731 C CA . PHE A 1 92 ? 0.819 8.436 2.456 1.00 97.94 92 PHE A CA 1
ATOM 732 C C . PHE A 1 92 ? 0.116 7.305 1.686 1.00 97.94 92 PHE A C 1
ATOM 734 O O . PHE A 1 92 ? -0.780 7.567 0.882 1.00 97.94 92 PHE A O 1
ATOM 741 N N . ALA A 1 93 ? 0.467 6.044 1.952 1.00 98.25 93 ALA A N 1
ATOM 742 C CA . ALA A 1 93 ? -0.237 4.887 1.401 1.00 98.25 93 ALA A CA 1
ATOM 743 C C . ALA A 1 93 ? -1.647 4.732 1.998 1.00 98.25 93 ALA A C 1
ATOM 745 O O . ALA A 1 93 ? -2.590 4.441 1.260 1.00 98.25 93 ALA A O 1
ATOM 746 N N . ILE A 1 94 ? -1.814 4.990 3.301 1.00 97.94 94 ILE A N 1
ATOM 747 C CA . ILE A 1 94 ? -3.126 4.973 3.971 1.00 97.94 94 ILE A CA 1
ATOM 748 C C . ILE A 1 94 ? -4.077 5.986 3.322 1.00 97.94 94 ILE A C 1
ATOM 750 O O . ILE A 1 94 ? -5.204 5.638 2.973 1.00 97.94 94 ILE A O 1
ATOM 754 N N . GLU A 1 95 ? -3.612 7.211 3.070 1.00 95.88 95 GLU A N 1
ATOM 755 C CA . GLU A 1 95 ? -4.417 8.247 2.411 1.00 95.88 95 GLU A CA 1
ATOM 756 C C . GLU A 1 95 ? -4.848 7.843 0.994 1.00 95.88 95 GLU A C 1
ATOM 758 O O . GLU A 1 95 ? -6.006 8.020 0.614 1.00 95.88 95 GLU A O 1
ATOM 763 N N . LYS A 1 96 ? -3.958 7.213 0.216 1.00 95.94 96 LYS A N 1
ATOM 764 C CA . LYS A 1 96 ? -4.306 6.682 -1.116 1.00 95.94 96 LYS A CA 1
ATOM 765 C C . LYS A 1 96 ? -5.398 5.611 -1.056 1.00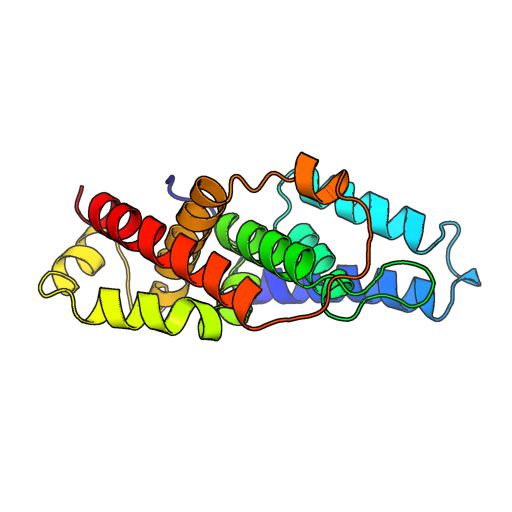 95.94 96 LYS A C 1
ATOM 767 O O . LYS A 1 96 ? -6.176 5.487 -2.002 1.00 95.94 96 LYS A O 1
ATOM 772 N N . LEU A 1 97 ? -5.442 4.830 0.023 1.00 97.75 97 LEU A N 1
ATOM 773 C CA . LEU A 1 97 ? -6.428 3.771 0.242 1.00 97.75 97 LEU A CA 1
ATOM 774 C C . LEU A 1 97 ? -7.705 4.261 0.933 1.00 97.75 97 LEU A C 1
ATOM 776 O O . LEU A 1 97 ? -8.658 3.490 1.036 1.00 97.75 97 LEU A O 1
ATOM 780 N N . GLN A 1 98 ? -7.780 5.526 1.354 1.00 95.00 98 GLN A N 1
ATOM 781 C CA . GLN A 1 98 ? -8.905 6.046 2.134 1.00 95.00 98 GLN A CA 1
ATOM 782 C C . GLN A 1 98 ? -10.259 5.826 1.446 1.00 95.00 98 GLN A C 1
ATOM 784 O O . GLN A 1 98 ? -11.201 5.377 2.089 1.00 95.00 98 GLN A O 1
ATOM 789 N N . PHE A 1 99 ? -10.358 6.042 0.129 1.00 93.00 99 PHE A N 1
ATOM 790 C CA . PHE A 1 99 ? -11.600 5.785 -0.618 1.00 93.00 99 PHE A CA 1
ATOM 791 C C . PHE A 1 99 ? -12.055 4.321 -0.554 1.00 93.00 99 PHE A C 1
ATOM 793 O O . PHE A 1 99 ? -13.252 4.041 -0.548 1.00 93.00 99 PHE A O 1
ATOM 800 N N . PHE A 1 100 ? -11.110 3.381 -0.522 1.00 95.94 100 PHE A N 1
ATOM 801 C CA . PHE A 1 100 ? -11.409 1.961 -0.372 1.00 95.94 100 PHE A CA 1
ATOM 802 C C . PHE A 1 100 ? -11.807 1.624 1.074 1.00 95.94 100 PHE A C 1
ATOM 804 O O . PHE A 1 100 ? -12.747 0.857 1.282 1.00 95.94 100 PHE A O 1
ATOM 811 N N . LEU A 1 101 ? -11.141 2.239 2.055 1.00 97.19 101 LEU A N 1
ATOM 812 C CA . LEU A 1 101 ? -11.370 2.019 3.484 1.00 97.19 101 LEU A CA 1
ATOM 813 C C . LEU A 1 101 ? -12.589 2.766 4.046 1.00 97.19 101 LEU A C 1
ATOM 815 O O . LEU A 1 101 ? -13.047 2.413 5.127 1.00 97.19 101 LEU A O 1
ATOM 819 N N . ASN A 1 102 ? -13.143 3.753 3.330 1.00 94.38 102 ASN A N 1
ATOM 820 C CA . ASN A 1 102 ? -14.183 4.655 3.844 1.00 94.38 102 ASN A CA 1
ATOM 821 C C . ASN A 1 102 ? -15.365 3.924 4.481 1.00 94.38 102 ASN A C 1
ATOM 823 O O . ASN A 1 102 ? -15.788 4.274 5.569 1.00 94.38 102 ASN A O 1
ATOM 827 N N . TYR A 1 103 ? -15.840 2.855 3.842 1.00 90.88 103 TYR A N 1
ATOM 828 C CA . TYR A 1 103 ? -16.933 2.044 4.378 1.00 90.88 103 TYR A CA 1
ATOM 829 C C . TYR A 1 103 ? -16.620 1.445 5.763 1.00 90.88 103 TYR A C 1
ATOM 831 O O . TYR A 1 103 ? -17.491 1.375 6.630 1.00 90.88 103 TYR A O 1
ATOM 839 N N . ALA A 1 104 ? -15.375 1.014 5.985 1.00 94.12 104 ALA A N 1
ATOM 840 C CA . ALA A 1 104 ? -14.951 0.515 7.287 1.00 94.12 104 ALA A CA 1
ATOM 841 C C . ALA A 1 104 ? -14.839 1.655 8.308 1.00 94.12 104 ALA A C 1
ATOM 843 O O . ALA A 1 104 ? -15.216 1.451 9.457 1.00 94.12 104 ALA A O 1
ATOM 844 N N . PHE A 1 105 ? -14.395 2.851 7.901 1.00 94.62 105 PHE A N 1
ATOM 845 C CA . PHE A 1 105 ? -14.425 4.028 8.776 1.00 94.62 105 PHE A CA 1
ATOM 846 C C . PHE A 1 105 ? -15.851 4.396 9.188 1.00 94.62 105 PHE A C 1
ATOM 848 O O . PHE A 1 105 ? -16.087 4.573 10.378 1.00 94.62 105 PHE A O 1
ATOM 855 N N . ASP A 1 106 ? -16.800 4.415 8.250 1.00 92.75 106 ASP A N 1
ATOM 856 C CA . ASP A 1 106 ? -18.216 4.669 8.544 1.00 92.75 106 ASP A CA 1
ATOM 857 C C . ASP A 1 106 ? -18.753 3.634 9.553 1.00 92.75 106 ASP A C 1
ATOM 859 O O . ASP A 1 106 ? -19.357 3.980 10.564 1.00 92.75 106 ASP A O 1
ATOM 863 N N . SER A 1 107 ? -18.424 2.353 9.350 1.00 91.00 107 SER A N 1
ATOM 864 C CA . SER A 1 107 ? -18.829 1.273 10.263 1.00 91.00 107 SER A CA 1
ATOM 865 C C . SER A 1 107 ? -18.213 1.395 11.666 1.00 91.00 107 SER A C 1
ATOM 867 O O . SER A 1 107 ? -18.833 0.998 12.652 1.00 91.00 107 SER A O 1
ATOM 869 N N . ILE A 1 108 ? -16.983 1.910 11.777 1.00 91.75 108 ILE A N 1
ATOM 870 C CA . ILE A 1 108 ? -16.339 2.195 13.069 1.00 91.75 108 ILE A CA 1
ATOM 871 C C . ILE A 1 108 ? -16.986 3.422 13.724 1.00 91.75 108 ILE A C 1
ATOM 873 O O . ILE A 1 108 ? -17.190 3.419 14.937 1.00 91.75 108 ILE A O 1
ATOM 877 N N . ALA A 1 109 ? -17.323 4.446 12.934 1.00 91.31 109 ALA A N 1
ATOM 878 C CA . ALA A 1 109 ? -17.991 5.664 13.388 1.00 91.31 109 ALA A CA 1
ATOM 879 C C . ALA A 1 109 ? -19.371 5.389 14.001 1.00 91.31 109 ALA A C 1
ATOM 881 O O . ALA A 1 109 ? -19.737 6.025 14.987 1.00 91.31 109 ALA A O 1
ATOM 882 N N . ASP A 1 110 ? -20.083 4.389 13.484 1.00 91.56 110 ASP A N 1
ATOM 883 C CA . ASP A 1 110 ? -21.381 3.953 14.004 1.00 91.56 110 ASP A CA 1
ATOM 884 C C . ASP A 1 110 ? -21.289 3.155 15.324 1.00 91.56 110 ASP A C 1
ATOM 886 O O . ASP A 1 110 ? -22.315 2.821 15.925 1.00 91.56 110 ASP A O 1
ATOM 890 N N . ASN A 1 111 ? -20.084 2.829 15.812 1.00 89.25 111 ASN A N 1
ATOM 891 C CA . ASN A 1 111 ? -19.924 2.105 17.071 1.00 89.25 111 ASN A CA 1
ATOM 892 C C . ASN A 1 111 ? -20.238 3.025 18.272 1.00 89.25 111 ASN A C 1
ATOM 894 O O . ASN A 1 111 ? -19.531 4.011 18.485 1.00 89.25 111 ASN A O 1
ATOM 898 N N . PRO A 1 112 ? -21.228 2.695 19.127 1.00 91.50 112 PRO A N 1
ATOM 899 C CA . PRO A 1 112 ? -21.620 3.554 20.248 1.00 91.50 112 PRO A CA 1
ATOM 900 C C . PRO A 1 112 ? -20.513 3.743 21.295 1.00 91.50 112 PRO A C 1
ATOM 902 O O . PRO A 1 112 ? -20.526 4.735 22.019 1.00 91.50 112 PRO A O 1
ATOM 905 N N . ASN A 1 113 ? -19.544 2.825 21.358 1.00 90.75 113 ASN A N 1
ATOM 906 C CA . ASN A 1 113 ? -18.410 2.898 22.277 1.00 90.75 113 ASN A CA 1
ATOM 907 C C . ASN A 1 113 ? -17.191 3.601 21.654 1.00 90.75 113 ASN A C 1
ATOM 909 O O . ASN A 1 113 ? -16.112 3.581 22.247 1.00 90.75 113 ASN A O 1
ATOM 913 N N . LEU A 1 114 ? -17.324 4.197 20.459 1.00 91.12 114 LEU A N 1
ATOM 914 C CA . LEU A 1 114 ? -16.209 4.841 19.767 1.00 91.12 114 LEU A CA 1
ATOM 915 C C . LEU A 1 114 ? -15.472 5.870 20.646 1.00 91.12 114 LEU A C 1
ATOM 917 O O . LEU A 1 114 ? -14.248 5.780 20.692 1.00 91.12 114 LEU A O 1
ATOM 921 N N . PRO A 1 115 ? -16.128 6.790 21.386 1.00 92.00 115 PRO A N 1
ATOM 922 C CA . PRO A 1 115 ? -15.406 7.763 22.212 1.00 92.00 115 PRO A CA 1
ATOM 923 C C . PRO A 1 115 ? -14.463 7.116 23.237 1.00 92.00 115 PRO A C 1
ATOM 925 O O . PRO A 1 115 ? -13.319 7.549 23.378 1.00 92.00 115 PRO A O 1
ATOM 928 N N . ASP A 1 116 ? -14.903 6.037 23.888 1.00 91.62 116 ASP A N 1
ATOM 929 C CA . ASP A 1 116 ? -14.097 5.301 24.867 1.00 91.62 116 ASP A CA 1
ATOM 930 C C . ASP A 1 116 ? -12.944 4.548 24.190 1.00 91.62 116 ASP A C 1
ATOM 932 O O . ASP A 1 116 ? -11.820 4.528 24.697 1.00 91.62 116 ASP A O 1
ATOM 936 N N . ILE A 1 117 ? -13.206 3.964 23.013 1.00 90.69 117 ILE A N 1
ATOM 937 C CA . ILE A 1 117 ? -12.190 3.320 22.173 1.00 90.69 117 ILE A CA 1
ATOM 938 C C . ILE A 1 117 ? -11.114 4.331 21.760 1.00 90.69 117 ILE A C 1
ATOM 940 O O . ILE A 1 117 ? -9.926 4.026 21.842 1.00 90.69 117 ILE A O 1
ATOM 944 N N . LEU A 1 118 ? -11.494 5.527 21.317 1.00 92.19 118 LEU A N 1
ATOM 945 C CA . LEU A 1 118 ? -10.527 6.535 20.894 1.00 92.19 118 LEU A CA 1
ATOM 946 C C . LEU A 1 118 ? -9.690 7.021 22.081 1.00 92.19 118 LEU A C 1
ATOM 948 O O . LEU A 1 118 ? -8.460 6.972 22.028 1.00 92.19 118 LEU A O 1
ATOM 952 N N . ALA A 1 119 ? -10.347 7.379 23.188 1.00 91.88 119 ALA A N 1
ATOM 953 C CA . ALA A 1 119 ? -9.684 7.881 24.387 1.00 91.88 119 ALA A CA 1
ATOM 954 C C . ALA A 1 119 ? -8.679 6.876 24.966 1.00 91.88 119 ALA A C 1
ATOM 956 O O . ALA A 1 119 ? -7.542 7.240 25.260 1.00 91.88 119 ALA A O 1
ATOM 957 N N . ARG A 1 120 ? -9.056 5.595 25.092 1.00 90.94 120 ARG A N 1
ATOM 958 C CA . ARG A 1 120 ? -8.170 4.580 25.687 1.00 90.94 120 ARG A CA 1
ATOM 959 C C . ARG A 1 120 ? -6.940 4.266 24.828 1.00 90.94 120 ARG A C 1
ATOM 961 O O . ARG A 1 120 ? -5.922 3.841 25.364 1.00 90.94 120 ARG A O 1
ATOM 968 N N . ASN A 1 121 ? -7.041 4.450 23.510 1.00 90.00 121 ASN A N 1
ATOM 969 C CA . ASN A 1 121 ? -5.965 4.166 22.559 1.00 90.00 121 ASN A CA 1
ATOM 970 C C . ASN A 1 121 ? -5.163 5.427 22.176 1.00 90.00 121 ASN A C 1
ATOM 972 O O . ASN A 1 121 ? -4.289 5.339 21.315 1.00 90.00 121 ASN A O 1
ATOM 976 N N . ASN A 1 122 ? -5.432 6.582 22.804 1.00 91.81 122 ASN A N 1
ATOM 977 C CA . ASN A 1 122 ? -4.859 7.888 22.445 1.00 91.81 122 ASN A CA 1
ATOM 978 C C . ASN A 1 122 ? -5.056 8.235 20.958 1.00 91.81 122 ASN A C 1
ATOM 980 O O . ASN A 1 122 ? -4.145 8.734 20.293 1.00 91.81 122 ASN A O 1
ATOM 984 N N . ILE A 1 123 ? -6.240 7.921 20.430 1.00 93.31 123 ILE A N 1
ATOM 985 C CA . ILE A 1 123 ? -6.621 8.243 19.059 1.00 93.31 123 ILE A CA 1
ATOM 986 C C . ILE A 1 123 ? -7.418 9.548 19.077 1.00 93.31 123 ILE A C 1
ATOM 988 O O . ILE A 1 123 ? -8.403 9.670 19.803 1.00 93.31 123 ILE A O 1
ATOM 992 N N . ASP A 1 124 ? -6.993 10.515 18.278 1.00 92.94 124 ASP A N 1
ATOM 993 C CA . ASP A 1 124 ? -7.598 11.839 18.151 1.00 92.94 124 ASP A CA 1
ATOM 994 C C . ASP A 1 124 ? -7.866 12.172 16.678 1.00 92.94 124 ASP A C 1
ATOM 996 O O . ASP A 1 124 ? -7.604 11.369 15.783 1.00 92.94 124 ASP A O 1
ATOM 1000 N N . GLU A 1 125 ? -8.407 13.358 16.407 1.00 91.19 125 GLU A N 1
ATOM 1001 C CA . GLU A 1 125 ? -8.722 13.799 15.043 1.00 91.19 125 GLU A CA 1
ATOM 1002 C C . GLU A 1 125 ? -7.488 13.864 14.124 1.00 91.19 125 GLU A C 1
ATOM 1004 O O . GLU A 1 125 ? -7.627 13.729 12.907 1.00 91.19 125 GLU A O 1
ATOM 1009 N N . GLU A 1 126 ? -6.283 14.039 14.679 1.00 90.31 126 GLU A N 1
ATOM 1010 C CA . GLU A 1 126 ? -5.045 14.153 13.904 1.00 90.31 126 GLU A CA 1
ATOM 1011 C C . GLU A 1 126 ? -4.518 12.784 13.462 1.00 90.31 126 GLU A C 1
ATOM 1013 O O . GLU A 1 126 ? -3.946 12.660 12.374 1.00 90.31 126 GLU A O 1
ATOM 1018 N N . ASN A 1 127 ? -4.703 11.749 14.288 1.00 92.44 127 ASN A N 1
ATOM 1019 C CA . ASN A 1 127 ? -4.156 10.416 14.035 1.00 92.44 127 ASN A CA 1
ATOM 1020 C C . ASN A 1 127 ? -5.209 9.346 13.668 1.00 92.44 127 ASN A C 1
ATOM 1022 O O . ASN A 1 127 ? -4.823 8.269 13.207 1.00 92.44 127 ASN A O 1
ATOM 1026 N N . TYR A 1 128 ? -6.510 9.647 13.787 1.00 93.62 128 TYR A N 1
ATOM 1027 C CA . TYR A 1 128 ? -7.632 8.719 13.569 1.00 93.62 128 TYR A CA 1
ATOM 1028 C C . TYR A 1 128 ? -7.514 7.914 12.276 1.00 93.62 128 TYR A C 1
ATOM 1030 O O . TYR A 1 128 ? -7.528 6.681 12.291 1.00 93.62 128 TYR A O 1
ATOM 1038 N N . ILE A 1 129 ? -7.356 8.612 11.147 1.00 94.62 129 ILE A N 1
ATOM 1039 C CA . ILE A 1 129 ? -7.302 7.984 9.821 1.00 94.62 129 ILE A CA 1
ATOM 1040 C C . ILE A 1 129 ? -6.087 7.059 9.712 1.00 94.62 129 ILE A C 1
ATOM 1042 O O . ILE A 1 129 ? -6.181 5.981 9.125 1.00 94.62 129 ILE A O 1
ATOM 1046 N N . PHE A 1 130 ? -4.953 7.457 10.286 1.00 94.88 130 PHE A N 1
ATOM 1047 C CA . PHE A 1 130 ? -3.701 6.717 10.172 1.00 94.88 130 PHE A CA 1
ATOM 1048 C C . PHE A 1 130 ? -3.687 5.482 11.067 1.00 94.88 130 PHE A C 1
ATOM 1050 O O . PHE A 1 130 ? -3.353 4.402 10.590 1.00 94.88 130 PHE A O 1
ATOM 1057 N N . VAL A 1 131 ? -4.113 5.601 12.325 1.00 94.38 131 VAL A N 1
ATOM 1058 C CA . VAL A 1 131 ? -4.153 4.461 13.251 1.00 94.38 131 VAL A CA 1
ATOM 1059 C C . VAL A 1 131 ? -5.168 3.426 12.778 1.00 94.38 131 VAL A C 1
ATOM 1061 O O . VAL A 1 131 ? -4.828 2.258 12.597 1.00 94.38 131 VAL A O 1
ATOM 1064 N N . LEU A 1 132 ? -6.406 3.843 12.507 1.00 94.75 132 LEU A N 1
ATOM 1065 C CA . LEU A 1 132 ? -7.444 2.911 12.070 1.00 94.75 132 LEU A CA 1
ATOM 1066 C C . LEU A 1 132 ? -7.165 2.363 10.669 1.00 94.75 132 LEU A C 1
ATOM 1068 O O . LEU A 1 132 ? -7.358 1.173 10.427 1.00 94.75 132 LEU A O 1
ATOM 1072 N N . GLY A 1 133 ? -6.676 3.201 9.752 1.00 96.75 133 GLY A N 1
ATOM 1073 C CA . GLY A 1 133 ? -6.305 2.773 8.406 1.00 96.75 133 GLY A CA 1
ATOM 1074 C C . GLY A 1 133 ? -5.174 1.745 8.407 1.00 96.75 133 GLY A C 1
ATOM 1075 O O . GLY A 1 133 ? -5.255 0.759 7.674 1.00 96.75 133 GLY A O 1
ATOM 1076 N N . ASN A 1 134 ? -4.164 1.926 9.263 1.00 96.62 134 ASN A N 1
ATOM 1077 C CA . ASN A 1 134 ? -3.093 0.953 9.467 1.00 96.62 134 ASN A CA 1
ATOM 1078 C C . ASN A 1 134 ? -3.635 -0.376 10.007 1.00 96.62 134 ASN A C 1
ATOM 1080 O O . ASN A 1 134 ? -3.409 -1.400 9.371 1.00 96.62 134 ASN A O 1
ATOM 1084 N N . LEU A 1 135 ? -4.431 -0.364 11.083 1.00 95.88 135 LEU A N 1
ATOM 1085 C CA . LEU A 1 135 ? -5.007 -1.586 11.666 1.00 95.88 135 LEU A CA 1
ATOM 1086 C C . LEU A 1 135 ? -5.909 -2.347 10.680 1.00 95.88 135 LEU A C 1
ATOM 1088 O O . LEU A 1 135 ? -5.859 -3.575 10.599 1.00 95.88 135 LEU A O 1
ATOM 1092 N N . LEU A 1 136 ? -6.718 -1.631 9.892 1.00 97.44 136 LEU A N 1
ATOM 1093 C CA . LEU A 1 136 ? -7.523 -2.237 8.827 1.00 97.44 136 LEU A CA 1
ATOM 1094 C C . LEU A 1 136 ? -6.634 -2.883 7.755 1.00 97.44 136 LEU A C 1
ATOM 1096 O O . LEU A 1 136 ? -6.938 -3.982 7.288 1.00 97.44 136 LEU A O 1
ATOM 1100 N N . CYS A 1 137 ? -5.527 -2.235 7.385 1.00 97.94 137 CYS A N 1
ATOM 1101 C CA . CYS A 1 137 ? -4.568 -2.787 6.432 1.00 97.94 137 CYS A CA 1
ATOM 1102 C C . CYS A 1 137 ? -3.790 -3.980 7.000 1.00 97.94 137 CYS A C 1
ATOM 1104 O O . CYS A 1 137 ? -3.587 -4.941 6.264 1.00 97.94 137 CYS A O 1
ATOM 1106 N N . GLU A 1 138 ? -3.423 -3.988 8.285 1.00 97.00 138 GLU A N 1
ATOM 1107 C CA . GLU A 1 138 ? -2.857 -5.174 8.945 1.00 97.00 138 GLU A CA 1
ATOM 1108 C C . GLU A 1 138 ? -3.834 -6.354 8.871 1.00 97.00 138 GLU A C 1
ATOM 1110 O O . GLU A 1 138 ? -3.475 -7.446 8.431 1.00 97.00 138 GLU A O 1
ATOM 1115 N N . GLY A 1 139 ? -5.110 -6.118 9.196 1.00 96.44 139 GLY A N 1
ATOM 1116 C CA . GLY A 1 139 ? -6.142 -7.147 9.092 1.00 96.44 139 GLY A CA 1
ATOM 1117 C C . GLY A 1 139 ? -6.342 -7.667 7.662 1.00 96.44 139 GLY A C 1
ATOM 1118 O O . GLY A 1 139 ? -6.603 -8.858 7.476 1.00 96.44 139 GLY A O 1
ATOM 1119 N N . LEU A 1 140 ? -6.186 -6.807 6.649 1.00 97.81 140 LEU A N 1
ATOM 1120 C CA . LEU A 1 140 ? -6.188 -7.202 5.237 1.00 97.81 140 LEU A CA 1
ATOM 1121 C C . LEU A 1 140 ? -4.951 -8.022 4.858 1.00 97.81 140 LEU A C 1
ATOM 1123 O O . LEU A 1 140 ? -5.095 -9.005 4.133 1.00 97.81 140 LEU A O 1
ATOM 1127 N N . VAL A 1 141 ? -3.759 -7.640 5.328 1.00 97.50 141 VAL A N 1
ATOM 1128 C CA . VAL A 1 141 ? -2.516 -8.400 5.115 1.00 97.50 141 VAL A CA 1
ATOM 1129 C C . VAL A 1 141 ? -2.666 -9.820 5.652 1.00 97.50 141 VAL A C 1
ATOM 1131 O O . VAL A 1 141 ? -2.357 -10.770 4.929 1.00 97.50 141 VAL A O 1
ATOM 1134 N N . ASP A 1 142 ? -3.209 -9.967 6.860 1.00 95.88 142 ASP A N 1
ATOM 1135 C CA . ASP A 1 142 ? -3.448 -11.267 7.487 1.00 95.88 142 ASP A CA 1
ATOM 1136 C C . ASP A 1 142 ? -4.477 -12.10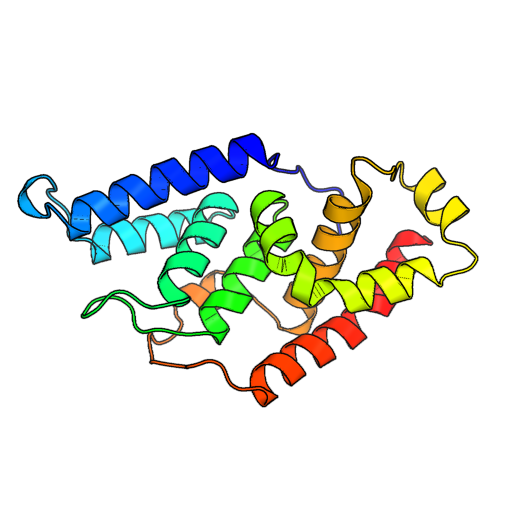0 6.713 1.00 95.88 142 ASP A C 1
ATOM 1138 O O . ASP A 1 142 ? -4.247 -13.274 6.414 1.00 95.88 142 ASP A O 1
ATOM 1142 N N . ASP A 1 143 ? -5.621 -11.502 6.370 1.00 96.31 143 ASP A N 1
ATOM 1143 C CA . ASP A 1 143 ? -6.732 -12.207 5.727 1.00 96.31 143 ASP A CA 1
ATOM 1144 C C . ASP A 1 143 ? -6.406 -12.643 4.288 1.00 96.31 143 ASP A C 1
ATOM 1146 O O . ASP A 1 143 ? -6.717 -13.765 3.884 1.00 96.31 143 ASP A O 1
ATOM 1150 N N . LEU A 1 144 ? -5.714 -11.785 3.534 1.00 96.25 144 LEU A N 1
ATOM 1151 C CA . LEU A 1 144 ? -5.260 -12.060 2.167 1.00 96.25 144 LEU A CA 1
ATOM 1152 C C . LEU A 1 144 ? -3.916 -12.806 2.126 1.00 96.25 144 LEU A C 1
ATOM 1154 O O . LEU A 1 144 ? -3.455 -13.190 1.049 1.00 96.25 144 LEU A O 1
ATOM 1158 N N . GLN A 1 145 ? -3.286 -13.030 3.285 1.00 96.50 145 GLN A N 1
ATOM 1159 C CA . GLN A 1 145 ? -1.972 -13.660 3.428 1.00 96.50 145 GLN A CA 1
ATOM 1160 C C . GLN A 1 145 ? -0.899 -13.006 2.542 1.00 96.50 145 GLN A C 1
ATOM 1162 O O . GLN A 1 145 ? -0.134 -13.705 1.853 1.00 96.50 145 GLN A O 1
ATOM 1167 N N . ILE A 1 146 ? -0.880 -11.672 2.531 1.00 96.94 146 ILE A N 1
ATOM 1168 C CA . ILE A 1 146 ? 0.055 -10.871 1.742 1.00 96.94 146 ILE A CA 1
ATOM 1169 C C . ILE A 1 146 ? 1.446 -11.018 2.355 1.00 96.94 146 ILE A C 1
ATOM 1171 O O . ILE A 1 146 ? 1.647 -10.777 3.541 1.00 96.94 146 ILE A O 1
ATOM 1175 N N . THR A 1 147 ? 2.432 -11.397 1.543 1.00 95.19 147 THR A N 1
ATOM 1176 C CA . THR A 1 147 ? 3.836 -11.426 1.968 1.00 95.19 147 THR A CA 1
ATOM 1177 C C . THR A 1 147 ? 4.715 -10.815 0.894 1.00 95.19 147 THR A C 1
ATOM 1179 O O . THR A 1 147 ? 4.479 -11.018 -0.297 1.00 95.19 147 THR A O 1
ATOM 1182 N N . THR A 1 148 ? 5.766 -10.103 1.302 1.00 91.19 148 THR A N 1
ATOM 1183 C CA . THR A 1 148 ? 6.728 -9.490 0.372 1.00 91.19 148 THR A CA 1
ATOM 1184 C C . THR A 1 148 ? 7.306 -10.513 -0.602 1.00 91.19 148 THR A C 1
ATOM 1186 O O . THR A 1 148 ? 7.378 -10.251 -1.798 1.00 91.19 148 THR A O 1
ATOM 1189 N N . LYS A 1 149 ? 7.618 -11.720 -0.114 1.00 90.12 149 LYS A N 1
ATOM 1190 C CA . LYS A 1 149 ? 8.076 -12.839 -0.941 1.00 90.12 149 LYS A CA 1
ATOM 1191 C C . LYS A 1 149 ? 7.073 -13.200 -2.042 1.00 90.12 149 LYS A C 1
ATOM 1193 O O . LYS A 1 149 ? 7.455 -13.248 -3.202 1.00 90.12 149 LYS A O 1
ATOM 1198 N N . LYS A 1 150 ? 5.789 -13.403 -1.706 1.00 93.19 150 LYS A N 1
ATOM 1199 C CA . LYS A 1 150 ? 4.752 -13.713 -2.709 1.00 93.19 150 LYS A CA 1
ATOM 1200 C C . LYS A 1 150 ? 4.614 -12.600 -3.745 1.00 93.19 150 LYS A C 1
ATOM 1202 O O . LYS A 1 150 ? 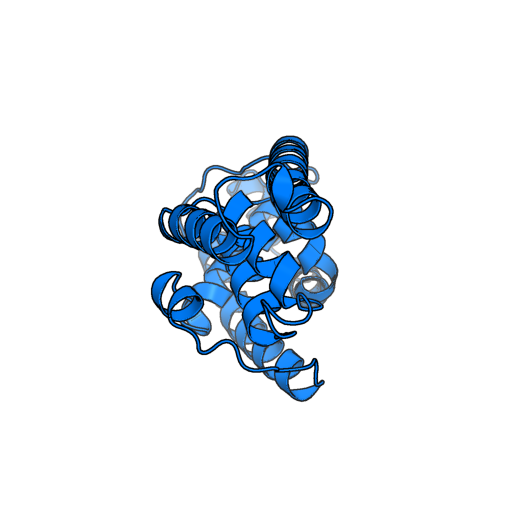4.373 -12.899 -4.907 1.00 93.19 150 LYS A O 1
ATOM 1207 N N . LEU A 1 151 ? 4.736 -11.341 -3.324 1.00 95.00 151 LEU A N 1
ATOM 1208 C CA . LEU A 1 151 ? 4.575 -10.192 -4.210 1.00 95.00 151 LEU A CA 1
ATOM 1209 C C . LEU A 1 151 ? 5.764 -9.981 -5.153 1.00 95.00 151 LEU A C 1
ATOM 1211 O O . LEU A 1 151 ? 5.554 -9.567 -6.289 1.00 95.00 151 LEU A O 1
ATOM 1215 N N . VAL A 1 152 ? 6.992 -10.258 -4.705 1.00 89.50 152 VAL A N 1
ATOM 1216 C CA . VAL A 1 152 ? 8.194 -10.203 -5.557 1.00 89.50 152 VAL A CA 1
ATOM 1217 C C . VAL A 1 152 ? 8.273 -11.412 -6.490 1.00 89.50 152 VAL A C 1
ATOM 1219 O O . VAL A 1 152 ? 8.604 -11.250 -7.660 1.00 89.50 152 VAL A O 1
ATOM 1222 N N . ASP A 1 153 ? 7.909 -12.602 -6.003 1.00 87.00 153 ASP A N 1
ATOM 1223 C CA . ASP A 1 153 ? 7.888 -13.838 -6.799 1.00 87.00 153 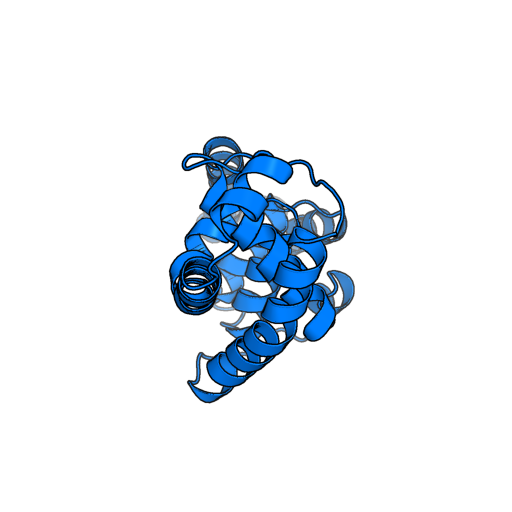ASP A CA 1
ATOM 1224 C C . ASP A 1 153 ? 6.675 -13.911 -7.752 1.00 87.00 153 ASP A C 1
ATOM 1226 O O . ASP A 1 153 ? 6.574 -14.828 -8.576 1.00 87.00 153 ASP A O 1
ATOM 1230 N N . ALA A 1 154 ? 5.718 -12.984 -7.632 1.00 87.31 154 ALA A N 1
ATOM 1231 C CA . ALA A 1 154 ? 4.519 -12.971 -8.454 1.00 87.31 154 ALA A CA 1
ATOM 1232 C C . ALA A 1 154 ? 4.882 -12.853 -9.937 1.00 87.31 154 ALA A C 1
ATOM 1234 O O . ALA A 1 154 ? 5.695 -12.029 -10.352 1.00 87.31 154 ALA A O 1
ATOM 1235 N N . GLN A 1 155 ? 4.232 -13.666 -10.772 1.00 71.06 155 GLN A N 1
ATOM 1236 C CA . GLN A 1 155 ? 4.387 -13.521 -12.212 1.00 71.06 155 GLN A CA 1
ATOM 1237 C C . GLN A 1 155 ? 3.809 -12.171 -12.634 1.00 71.06 155 GLN A C 1
ATOM 1239 O O . GLN A 1 155 ? 2.605 -11.942 -12.501 1.00 71.06 155 GLN A O 1
ATOM 1244 N N . ASN A 1 156 ? 4.668 -11.321 -13.192 1.00 78.38 156 ASN A N 1
ATOM 1245 C CA . ASN A 1 156 ? 4.311 -10.059 -13.827 1.00 78.38 156 ASN A CA 1
ATOM 1246 C C . ASN A 1 156 ? 3.460 -10.329 -15.071 1.00 78.38 156 ASN A C 1
ATOM 1248 O O . ASN A 1 156 ? 3.947 -10.340 -16.199 1.00 78.38 156 ASN A O 1
ATOM 1252 N N . LYS A 1 157 ? 2.176 -10.605 -14.848 1.00 87.81 157 LYS A N 1
ATOM 1253 C CA . LYS A 1 157 ? 1.138 -10.751 -15.866 1.00 87.81 157 LYS A CA 1
ATOM 1254 C C . LYS A 1 157 ? 0.192 -9.570 -15.779 1.00 87.81 157 LYS A C 1
ATOM 1256 O O . LYS A 1 157 ? -0.096 -9.088 -14.682 1.00 87.81 157 LYS A O 1
ATOM 1261 N N . GLU A 1 158 ? -0.295 -9.132 -16.935 1.00 90.56 158 GLU A N 1
ATOM 1262 C CA . GLU A 1 158 ? -1.304 -8.080 -16.989 1.00 90.56 158 GLU A CA 1
ATOM 1263 C C . GLU A 1 158 ? -2.578 -8.536 -16.270 1.00 90.56 158 GLU A C 1
ATOM 1265 O O . GLU A 1 158 ? -3.048 -9.660 -16.458 1.00 90.56 158 GLU A O 1
ATOM 1270 N N . SER A 1 159 ? -3.114 -7.670 -15.418 1.00 92.12 159 SER A N 1
ATOM 1271 C CA . SER A 1 159 ? -4.249 -7.977 -14.559 1.00 92.12 159 SER A CA 1
ATOM 1272 C C . SER A 1 159 ? -5.039 -6.700 -14.281 1.00 92.12 159 SER A C 1
ATOM 1274 O O . SER A 1 159 ? -4.915 -6.100 -13.218 1.00 92.12 159 SER A O 1
ATOM 1276 N N . LYS A 1 160 ? -5.861 -6.263 -15.237 1.00 92.06 160 LYS A N 1
ATOM 1277 C CA . LYS A 1 160 ? -6.613 -5.000 -15.138 1.00 92.06 160 LYS A CA 1
ATOM 1278 C C . LYS A 1 160 ? -7.616 -4.991 -13.987 1.00 92.06 160 LYS A C 1
ATOM 1280 O O . LYS A 1 160 ? -7.989 -6.040 -13.446 1.00 92.06 160 LYS A O 1
ATOM 1285 N N . TYR A 1 161 ? -8.064 -3.791 -13.631 1.00 92.19 161 TYR A N 1
ATOM 1286 C CA . TYR A 1 161 ? -9.184 -3.614 -12.712 1.00 92.19 161 TYR A CA 1
ATOM 1287 C C . TYR A 1 161 ? -10.436 -4.347 -13.216 1.00 92.19 161 TYR A C 1
ATOM 1289 O O . TYR A 1 161 ? -10.783 -4.286 -14.396 1.00 92.19 161 TYR A O 1
ATOM 1297 N N . ALA A 1 162 ? -11.145 -4.986 -12.287 1.00 90.69 162 ALA A N 1
ATOM 1298 C CA . ALA A 1 162 ? -12.485 -5.511 -12.496 1.00 90.69 162 ALA A CA 1
ATOM 1299 C C . ALA A 1 162 ? -13.290 -5.373 -11.190 1.00 90.69 162 ALA A C 1
ATOM 1301 O O . ALA A 1 162 ? -12.715 -5.569 -10.114 1.00 90.69 162 ALA A O 1
ATOM 1302 N N . PRO A 1 163 ? -14.607 -5.090 -11.248 1.00 91.75 163 PRO A N 1
ATOM 1303 C CA . PRO A 1 163 ? -15.442 -4.966 -10.049 1.00 91.75 163 PRO A CA 1
ATOM 1304 C C . PRO A 1 163 ? -15.381 -6.182 -9.113 1.00 91.75 163 PRO A C 1
ATOM 1306 O O . PRO A 1 163 ? -15.386 -6.017 -7.894 1.00 91.75 163 PRO A O 1
ATOM 1309 N N . ASP A 1 164 ? -15.267 -7.393 -9.665 1.00 91.12 164 ASP A N 1
ATOM 1310 C CA . ASP A 1 164 ? -15.183 -8.623 -8.869 1.00 91.12 164 ASP A CA 1
ATOM 1311 C C . ASP A 1 164 ? -13.907 -8.693 -8.023 1.00 91.12 164 ASP A C 1
ATOM 1313 O O . ASP A 1 164 ? -13.961 -9.115 -6.872 1.00 91.12 164 ASP A O 1
ATOM 1317 N N . LYS A 1 165 ? -12.778 -8.177 -8.523 1.00 90.50 165 LYS A N 1
ATOM 1318 C CA . LYS A 1 165 ? -11.535 -8.116 -7.741 1.00 90.50 165 LYS A CA 1
ATOM 1319 C C . LYS A 1 165 ? -11.679 -7.197 -6.541 1.00 90.50 165 LYS A C 1
ATOM 1321 O O . LYS A 1 165 ? -11.334 -7.564 -5.423 1.00 90.50 165 LYS A O 1
ATOM 1326 N N . LEU A 1 166 ? -12.255 -6.011 -6.753 1.00 91.62 166 LEU A N 1
ATOM 1327 C CA . LEU A 1 166 ? -12.554 -5.085 -5.661 1.00 91.62 166 LEU A CA 1
ATOM 1328 C C . LEU A 1 166 ? -13.481 -5.731 -4.622 1.00 91.62 166 LEU A C 1
ATOM 1330 O O . LEU A 1 166 ? -13.338 -5.477 -3.427 1.00 91.62 166 LEU A O 1
ATOM 1334 N N . ARG A 1 167 ? -14.418 -6.580 -5.059 1.00 93.44 167 ARG A N 1
ATOM 1335 C CA . ARG A 1 167 ? -15.307 -7.319 -4.159 1.00 93.44 167 ARG A CA 1
ATOM 1336 C C . ARG A 1 167 ? -14.543 -8.276 -3.246 1.00 93.44 167 ARG A C 1
ATOM 1338 O O . ARG A 1 167 ? -14.921 -8.399 -2.084 1.00 93.44 167 ARG A O 1
ATOM 1345 N N . ASP A 1 168 ? -13.485 -8.915 -3.729 1.00 94.19 168 ASP A N 1
ATOM 1346 C CA . ASP A 1 168 ? -12.664 -9.803 -2.903 1.00 94.19 168 ASP A CA 1
ATOM 1347 C C . ASP A 1 168 ? -11.886 -9.027 -1.833 1.00 94.19 168 ASP A C 1
ATOM 1349 O O . ASP A 1 168 ? -11.907 -9.423 -0.666 1.00 94.19 168 ASP A O 1
ATOM 1353 N N . TYR A 1 169 ? -11.332 -7.858 -2.178 1.00 96.38 169 TYR A N 1
ATOM 1354 C CA . TYR A 1 169 ? -10.740 -6.945 -1.191 1.00 96.38 169 TYR A CA 1
ATOM 1355 C C . TYR A 1 169 ? -11.771 -6.430 -0.178 1.00 96.38 169 TYR A C 1
ATOM 1357 O O . TYR A 1 169 ? -11.486 -6.385 1.016 1.00 96.38 169 TYR A O 1
ATOM 1365 N N . ARG A 1 170 ? -12.993 -6.091 -0.616 1.00 95.38 170 ARG A N 1
ATOM 1366 C CA . ARG A 1 170 ? -14.081 -5.685 0.295 1.00 95.38 170 ARG A CA 1
ATOM 1367 C C . ARG A 1 170 ? -14.469 -6.805 1.259 1.00 95.38 170 ARG A C 1
ATOM 1369 O O . ARG A 1 170 ? -14.575 -6.562 2.450 1.00 95.38 170 ARG A O 1
ATOM 1376 N N . ARG A 1 171 ? -14.600 -8.042 0.774 1.00 95.94 171 ARG A N 1
ATOM 1377 C CA . ARG A 1 171 ? -14.882 -9.210 1.626 1.00 95.94 171 ARG A CA 1
ATOM 1378 C C . ARG A 1 171 ? -13.774 -9.466 2.646 1.00 95.94 171 ARG A C 1
ATOM 1380 O O . ARG A 1 171 ? -14.068 -9.908 3.752 1.00 95.94 171 ARG A O 1
ATOM 1387 N N . ALA A 1 172 ? -12.515 -9.245 2.269 1.00 97.06 172 ALA A N 1
ATOM 1388 C CA . ALA A 1 172 ? -11.396 -9.324 3.203 1.00 97.06 172 ALA A CA 1
ATOM 1389 C C . ALA A 1 172 ? -11.476 -8.213 4.261 1.00 97.06 172 ALA A C 1
ATOM 1391 O O . ALA A 1 172 ? -11.308 -8.485 5.448 1.00 97.06 172 ALA A O 1
ATOM 1392 N N . LEU A 1 173 ? -11.836 -6.991 3.856 1.00 96.81 173 LEU A N 1
ATOM 1393 C CA . LEU A 1 173 ? -12.055 -5.871 4.772 1.00 96.81 173 LEU A CA 1
ATOM 1394 C C . LEU A 1 173 ? -13.204 -6.150 5.755 1.00 96.81 173 LEU A C 1
ATOM 1396 O O . LEU A 1 173 ? -13.040 -5.925 6.950 1.00 96.81 173 LEU A O 1
ATOM 1400 N N . ASP A 1 174 ? -14.316 -6.730 5.288 1.00 95.81 174 ASP A N 1
ATOM 1401 C CA . ASP A 1 174 ? -15.449 -7.140 6.135 1.00 95.81 174 ASP A CA 1
ATOM 1402 C C . ASP A 1 174 ? -15.029 -8.161 7.208 1.00 95.81 174 ASP A C 1
ATOM 1404 O O . ASP A 1 174 ? -15.542 -8.146 8.326 1.00 95.81 174 ASP A O 1
ATOM 1408 N N . ARG A 1 175 ? -14.074 -9.048 6.891 1.00 95.94 175 ARG A N 1
ATOM 1409 C CA . ARG A 1 175 ? -13.501 -10.011 7.849 1.00 95.94 175 ARG A CA 1
ATOM 1410 C C . ARG A 1 175 ? -12.464 -9.385 8.781 1.00 95.94 175 ARG A C 1
ATOM 1412 O O . ARG A 1 175 ? -12.297 -9.865 9.905 1.00 95.94 175 ARG A O 1
ATOM 1419 N N . ALA A 1 176 ? -11.754 -8.353 8.329 1.00 95.12 176 ALA A N 1
ATOM 1420 C CA . ALA A 1 176 ? -10.755 -7.630 9.113 1.00 95.12 176 ALA A CA 1
ATOM 1421 C C . ALA A 1 176 ? -11.401 -6.702 10.153 1.00 95.12 176 ALA A C 1
ATOM 1423 O O . ALA A 1 176 ? -10.963 -6.667 11.302 1.00 95.12 176 ALA A O 1
ATOM 1424 N N . LEU A 1 177 ? -12.478 -6.008 9.779 1.00 93.94 177 LEU A N 1
ATOM 1425 C CA . LEU A 1 177 ? -13.170 -5.020 10.606 1.00 93.94 177 LEU A CA 1
ATOM 1426 C C . LEU A 1 177 ? -13.501 -5.496 12.040 1.00 93.94 177 LEU A C 1
ATOM 1428 O O . LEU A 1 177 ? -13.088 -4.822 12.986 1.00 93.94 177 LEU A O 1
ATOM 1432 N N . PRO A 1 178 ? -14.172 -6.646 12.268 1.00 92.31 178 PRO A N 1
ATOM 1433 C CA . PRO A 1 178 ? -14.472 -7.091 13.630 1.00 92.31 178 PRO A CA 1
ATOM 1434 C C . PRO A 1 178 ? -13.211 -7.420 14.441 1.00 92.31 178 PRO A C 1
ATOM 1436 O O . PRO A 1 178 ? -13.218 -7.277 15.661 1.00 92.31 178 PRO A O 1
ATOM 1439 N N . LYS A 1 179 ? -12.109 -7.827 13.792 1.00 92.12 179 LYS A N 1
ATOM 1440 C CA . LYS A 1 179 ? -10.829 -8.081 14.475 1.00 92.12 179 LYS A CA 1
ATOM 1441 C C . LYS A 1 179 ? -10.211 -6.774 14.969 1.00 92.12 179 LYS A C 1
ATOM 1443 O O . LYS A 1 179 ? -9.762 -6.723 16.110 1.00 92.12 179 LYS A O 1
ATOM 1448 N N . VAL A 1 180 ? -10.244 -5.729 14.138 1.00 90.44 180 VAL A N 1
ATOM 1449 C CA . VAL A 1 180 ? -9.765 -4.383 14.491 1.00 90.44 180 VAL A CA 1
ATOM 1450 C C . VAL A 1 180 ? -10.579 -3.808 15.643 1.00 90.44 180 VAL A C 1
ATOM 1452 O O . VAL A 1 180 ? -10.000 -3.364 16.628 1.00 90.44 180 VAL A O 1
ATOM 1455 N N . LEU A 1 181 ? -11.912 -3.888 15.576 1.00 87.38 181 LEU A N 1
ATOM 1456 C CA . LEU A 1 181 ? -12.781 -3.442 16.668 1.00 87.38 181 LEU A CA 1
ATOM 1457 C C . LEU A 1 181 ? -12.485 -4.187 17.974 1.00 87.38 181 LEU A C 1
ATOM 1459 O O . LEU A 1 181 ? -12.356 -3.555 19.015 1.00 87.38 181 LEU A O 1
ATOM 1463 N N . ASN A 1 182 ? -12.326 -5.512 17.928 1.00 89.31 182 ASN A N 1
ATOM 1464 C CA . ASN A 1 182 ? -11.995 -6.297 19.117 1.00 89.31 182 ASN A CA 1
ATOM 1465 C C . ASN A 1 182 ? -10.636 -5.911 19.708 1.00 89.31 182 ASN A C 1
ATOM 1467 O O . ASN A 1 182 ? -10.530 -5.744 20.917 1.00 89.31 182 ASN A O 1
ATOM 1471 N N . PHE A 1 183 ? -9.611 -5.729 18.876 1.00 88.81 183 PHE A N 1
ATOM 1472 C CA . PHE A 1 183 ? -8.298 -5.271 19.336 1.00 88.81 183 PHE A CA 1
ATOM 1473 C C . PHE A 1 183 ? -8.361 -3.886 19.970 1.00 88.81 183 PHE A C 1
ATOM 1475 O O . PHE A 1 183 ? -7.798 -3.659 21.033 1.00 88.81 183 PHE A O 1
ATOM 1482 N N . LEU A 1 184 ? -9.129 -2.985 19.367 1.00 85.44 184 LEU A N 1
ATOM 1483 C CA . LEU A 1 184 ? -9.367 -1.653 19.894 1.00 85.44 184 LEU A CA 1
ATOM 1484 C C . LEU A 1 184 ? -10.224 -1.628 21.162 1.00 85.44 184 LEU A C 1
ATOM 1486 O O . LEU A 1 184 ? -10.355 -0.538 21.712 1.00 85.44 184 LEU A O 1
ATOM 1490 N N . MET A 1 185 ? -10.769 -2.758 21.633 1.00 82.94 185 MET A N 1
ATOM 1491 C CA . MET A 1 185 ? -11.554 -2.892 22.873 1.00 82.94 185 MET A CA 1
ATOM 1492 C C . MET A 1 185 ? -10.847 -3.664 24.002 1.00 82.94 185 MET A C 1
ATOM 1494 O O . MET A 1 185 ? -11.316 -3.592 25.139 1.00 82.94 185 MET A O 1
ATOM 1498 N N . VAL A 1 186 ? -9.750 -4.383 23.724 1.00 75.50 186 VAL A N 1
ATOM 1499 C CA . VAL A 1 186 ? -8.937 -5.109 24.727 1.00 75.50 186 VAL A CA 1
ATOM 1500 C C . VAL A 1 186 ? -7.788 -4.239 25.189 1.00 75.50 186 VAL A C 1
ATOM 1502 O O . VAL A 1 186 ? -7.803 -3.835 26.366 1.00 75.50 186 VAL A O 1
#